Protein AF-A0A5R8KBZ6-F1 (afdb_monomer)

Foldseek 3Di:
DDDDDDDDDDDDDDDDDDDDDDDDDPPPPDPPPPPQLPPQPQVLQLQCCCVPQQVSDDDPDPPDLASAQLVSHPPPNSFGEHEFEDAQQFWTWPWAPLSLVVVLVPQGKHWYKYWHWHADPPRFIFTQAIEIFTFGSVLSNQQQPPDDSVLVVVLLCLLPDPVDDLVSSVVVSVVSCCDPPNVVGQKHWDADGDPVDRGITIIHGLVVCCVRGNVVDDSDGDPFHDYPPHGDDGGRPPDRDDPDDD

Organism: NCBI:txid2576071

Structure (mmCIF, N/CA/C/O backbone):
data_AF-A0A5R8KBZ6-F1
#
_entry.id   AF-A0A5R8KBZ6-F1
#
loop_
_atom_site.group_PDB
_atom_site.id
_atom_site.type_symbol
_atom_site.label_atom_id
_atom_site.label_alt_id
_atom_site.label_comp_id
_atom_site.label_asym_id
_atom_site.label_entity_id
_atom_site.label_seq_id
_atom_site.pdbx_PDB_ins_code
_atom_site.Cartn_x
_atom_site.Cartn_y
_atom_site.Cartn_z
_atom_site.occupancy
_atom_site.B_iso_or_equiv
_atom_site.auth_seq_id
_atom_site.auth_comp_id
_atom_site.auth_asym_id
_atom_site.auth_atom_id
_atom_site.pdbx_PDB_model_num
ATOM 1 N N . MET A 1 1 ? -38.086 76.205 16.374 1.00 37.72 1 MET A N 1
ATOM 2 C CA . MET A 1 1 ? -38.982 76.137 17.542 1.00 37.72 1 MET A CA 1
ATOM 3 C C . MET A 1 1 ? -40.222 75.413 17.072 1.00 37.72 1 MET A C 1
ATOM 5 O O . MET A 1 1 ? -40.974 75.988 16.297 1.00 37.72 1 MET A O 1
ATOM 9 N N . ASP A 1 2 ? -40.342 74.136 17.429 1.00 37.75 2 ASP A N 1
ATOM 10 C CA . ASP A 1 2 ? -41.536 73.334 17.143 1.00 37.75 2 ASP A CA 1
ATOM 11 C C . ASP A 1 2 ? -42.749 73.916 17.894 1.00 37.75 2 ASP A C 1
ATOM 13 O O . ASP A 1 2 ? -42.572 74.610 18.902 1.00 37.75 2 ASP A O 1
ATOM 17 N N . PRO A 1 3 ? -43.981 73.629 17.444 1.00 51.41 3 PRO A N 1
ATOM 18 C CA . PRO A 1 3 ? -44.593 72.427 17.990 1.00 51.41 3 PRO A CA 1
ATOM 19 C C . PRO A 1 3 ? -45.362 71.565 16.984 1.00 51.41 3 PRO A C 1
ATOM 21 O O . PRO A 1 3 ? -45.784 71.969 15.903 1.00 51.41 3 PRO A O 1
ATOM 24 N N . LEU A 1 4 ? -45.504 70.330 17.444 1.00 37.78 4 LEU A N 1
ATOM 25 C CA . LEU A 1 4 ? -46.079 69.148 16.837 1.00 37.78 4 LEU A CA 1
ATOM 26 C C . LEU A 1 4 ? -47.620 69.147 16.776 1.00 37.78 4 LEU A C 1
ATOM 28 O O . LEU A 1 4 ? -48.297 69.838 17.532 1.00 37.78 4 LEU A O 1
ATOM 32 N N . PHE A 1 5 ? -48.089 68.173 15.985 1.00 38.56 5 PHE A N 1
ATOM 33 C CA . PHE A 1 5 ? -49.356 67.423 16.034 1.00 38.56 5 PHE A CA 1
ATOM 34 C C . PHE A 1 5 ? -50.544 67.890 15.181 1.00 38.56 5 PHE A C 1
ATOM 36 O O . PHE A 1 5 ? -51.323 68.751 15.564 1.00 38.56 5 PHE A O 1
ATOM 43 N N . THR A 1 6 ? -50.776 67.143 14.094 1.00 39.38 6 THR A N 1
ATOM 44 C CA . THR A 1 6 ? -52.097 66.798 13.524 1.00 39.38 6 THR A CA 1
ATOM 45 C C . THR A 1 6 ? -51.982 65.370 12.949 1.00 39.38 6 THR A C 1
ATOM 47 O O . THR A 1 6 ? -50.986 65.047 12.311 1.00 39.38 6 THR A O 1
ATOM 50 N N . PHE A 1 7 ? -52.720 64.371 13.444 1.00 34.97 7 PHE A N 1
ATOM 51 C CA . PHE A 1 7 ? -54.107 63.963 13.148 1.00 34.97 7 PHE A CA 1
ATOM 52 C C . PHE A 1 7 ? -54.417 63.559 11.693 1.00 34.97 7 PHE A C 1
ATOM 54 O O . PHE A 1 7 ? -54.243 64.343 10.771 1.00 34.97 7 PHE A O 1
ATOM 61 N N . SER A 1 8 ? -55.036 62.371 11.581 1.00 32.34 8 SER A N 1
ATOM 62 C CA . SER A 1 8 ? -55.943 61.893 10.518 1.00 32.34 8 SER A CA 1
ATOM 63 C C . SER A 1 8 ? -55.319 61.646 9.136 1.00 32.34 8 SER A C 1
ATOM 65 O O . SER A 1 8 ? -55.011 62.563 8.390 1.00 32.34 8 SER A O 1
ATOM 67 N N . ALA A 1 9 ? -55.071 60.390 8.751 1.00 39.59 9 ALA A N 1
ATOM 68 C CA . ALA A 1 9 ? -56.038 59.525 8.053 1.00 39.59 9 ALA A CA 1
ATOM 69 C C . ALA A 1 9 ? -56.740 60.228 6.883 1.00 39.59 9 ALA A C 1
ATOM 71 O O . ALA A 1 9 ? -57.468 61.182 7.138 1.00 39.59 9 ALA A O 1
ATOM 72 N N . ILE A 1 10 ? -56.553 59.722 5.649 1.00 41.12 10 ILE A N 1
ATOM 73 C CA . ILE A 1 10 ? -57.487 59.773 4.501 1.00 41.12 10 ILE A CA 1
ATOM 74 C C . ILE A 1 10 ? -56.797 59.232 3.221 1.00 41.12 10 ILE A C 1
ATOM 76 O O . ILE A 1 10 ? -55.646 59.561 2.954 1.00 41.12 10 ILE A O 1
ATOM 80 N N . ARG A 1 11 ? -57.588 58.509 2.402 1.00 38.03 11 ARG A N 1
ATOM 81 C CA . ARG A 1 11 ? -57.403 58.134 0.971 1.00 38.03 11 ARG A CA 1
ATOM 82 C C . ARG A 1 11 ? -56.484 56.931 0.677 1.00 38.03 11 ARG A C 1
ATOM 84 O O . ARG A 1 11 ? -55.427 56.794 1.256 1.00 38.03 11 ARG A O 1
ATOM 91 N N . GLN A 1 12 ? -56.802 56.026 -0.247 1.00 37.81 12 GLN A N 1
ATOM 92 C CA . GLN A 1 12 ? -57.914 55.959 -1.193 1.00 37.81 12 GLN A CA 1
ATOM 93 C C . GLN A 1 12 ? -58.061 54.535 -1.734 1.00 37.81 12 GLN A C 1
ATOM 95 O O . GLN A 1 12 ? -57.106 53.774 -1.850 1.00 37.81 12 GLN A O 1
ATOM 100 N N . LEU A 1 13 ? -59.306 54.231 -2.066 1.00 39.56 13 LEU A N 1
ATOM 101 C CA . LEU A 1 13 ? -59.815 53.013 -2.664 1.00 39.56 13 LEU A CA 1
ATOM 102 C C . LEU A 1 13 ? -59.503 52.963 -4.177 1.00 39.56 13 LEU A C 1
ATOM 104 O O . LEU A 1 13 ? -59.556 53.992 -4.847 1.00 39.56 13 LEU A O 1
ATOM 108 N N . THR A 1 14 ? -59.391 51.735 -4.702 1.00 36.25 14 THR A N 1
ATOM 109 C CA . THR A 1 14 ? -59.536 51.310 -6.119 1.00 36.25 14 THR A CA 1
ATOM 110 C C . THR A 1 14 ? -58.325 51.552 -7.034 1.00 36.25 14 THR A C 1
ATOM 112 O O . THR A 1 14 ? -57.673 52.574 -6.945 1.00 36.25 14 THR A O 1
ATOM 115 N N . ARG A 1 15 ? -57.934 50.660 -7.954 1.00 39.53 15 ARG A N 1
ATOM 116 C CA . ARG A 1 15 ? -58.708 49.737 -8.799 1.00 39.53 15 ARG A CA 1
ATOM 117 C C . ARG A 1 15 ? -57.773 48.623 -9.305 1.00 39.53 15 ARG A C 1
ATOM 119 O O . ARG A 1 15 ? -56.602 48.858 -9.573 1.00 39.53 15 ARG A O 1
ATOM 126 N N . ARG A 1 16 ? -58.328 47.417 -9.431 1.00 44.09 16 ARG A N 1
ATOM 127 C CA . ARG A 1 16 ? -57.704 46.199 -9.972 1.00 44.09 16 ARG A CA 1
ATOM 128 C C . ARG A 1 16 ? -57.220 46.406 -11.411 1.00 44.09 16 ARG A C 1
ATOM 130 O O . ARG A 1 16 ? -57.972 46.997 -12.178 1.00 44.09 16 ARG A O 1
ATOM 137 N N . LEU A 1 17 ? -56.086 45.806 -11.782 1.00 40.97 17 LEU A N 1
ATOM 138 C CA . LEU A 1 17 ? -55.899 45.075 -13.044 1.00 40.97 17 LEU A CA 1
ATOM 139 C C . LEU A 1 17 ? -54.619 44.219 -12.989 1.00 40.97 17 LEU A C 1
ATOM 141 O O . LEU A 1 17 ? -53.645 44.552 -12.324 1.00 40.97 17 LEU A O 1
ATOM 145 N N . PHE A 1 18 ? -54.723 43.071 -13.647 1.00 40.22 18 PHE A N 1
ATOM 146 C CA . PHE A 1 18 ? -53.815 41.933 -13.744 1.00 40.22 18 PHE A CA 1
ATOM 147 C C . PHE A 1 18 ? -52.327 42.249 -13.978 1.00 40.22 18 PHE A C 1
ATOM 149 O O . PHE A 1 18 ? -51.992 42.929 -14.941 1.00 40.22 18 PHE A O 1
ATOM 156 N N . ALA A 1 19 ? -51.451 41.583 -13.217 1.00 38.53 19 ALA A N 1
ATOM 157 C CA . ALA A 1 19 ? -50.217 40.985 -13.737 1.00 38.53 19 ALA A CA 1
ATOM 158 C C . ALA A 1 19 ? -49.718 39.902 -12.765 1.00 38.53 19 ALA A C 1
ATOM 160 O O . ALA A 1 19 ? -49.198 40.184 -11.688 1.00 38.53 19 ALA A O 1
ATOM 161 N N . ILE A 1 20 ? -49.917 38.643 -13.154 1.00 48.06 20 ILE A N 1
ATOM 162 C CA . ILE A 1 20 ? -49.239 37.481 -12.578 1.00 48.06 20 ILE A CA 1
ATOM 163 C C . ILE A 1 20 ? -47.791 37.553 -13.072 1.00 48.06 20 ILE A C 1
ATOM 165 O O . ILE A 1 20 ? -47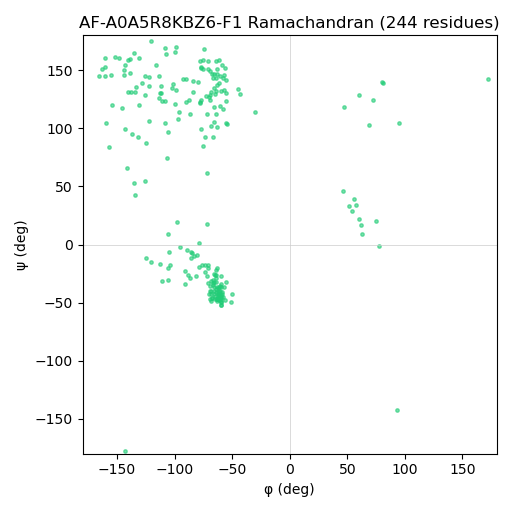.543 37.429 -14.268 1.00 48.06 20 ILE A O 1
ATOM 169 N N . GLY A 1 21 ? -46.849 37.798 -12.163 1.00 41.25 21 GLY A N 1
ATOM 170 C CA . GLY A 1 21 ? -45.421 37.896 -12.454 1.00 41.25 21 GLY A CA 1
ATOM 171 C C . GLY A 1 21 ? -44.617 37.298 -11.307 1.00 41.25 21 GLY A C 1
ATOM 172 O O . GLY A 1 21 ? -44.461 37.918 -10.263 1.00 41.25 21 GLY A O 1
ATOM 173 N N . VAL A 1 22 ? -44.195 36.056 -11.521 1.00 43.56 22 VAL A N 1
ATOM 174 C CA . VAL A 1 22 ? -43.398 35.151 -10.681 1.00 43.56 22 VAL A CA 1
ATOM 175 C C . VAL A 1 22 ? -42.409 35.865 -9.743 1.00 43.56 22 VAL A C 1
ATOM 177 O O . VAL A 1 22 ? -41.427 36.461 -10.181 1.00 43.56 22 VAL A O 1
ATOM 180 N N . LEU A 1 23 ? -42.662 35.741 -8.437 1.00 40.41 23 LEU A N 1
ATOM 181 C CA . LEU A 1 23 ? -41.727 36.058 -7.359 1.00 40.41 23 LEU A CA 1
ATOM 182 C C . LEU A 1 23 ? -40.905 34.805 -7.021 1.00 40.41 23 LEU A C 1
ATOM 184 O O . LEU A 1 23 ? -41.471 33.715 -6.942 1.00 40.41 23 LEU A O 1
ATOM 188 N N . SER A 1 24 ? -39.619 35.006 -6.717 1.00 39.06 24 SER A N 1
ATOM 189 C CA . SER A 1 24 ? -38.652 33.996 -6.246 1.00 39.06 24 SER A CA 1
ATOM 190 C C . SER A 1 24 ? -38.226 33.025 -7.357 1.00 39.06 24 SER A C 1
ATOM 192 O O . SER A 1 24 ? -39.044 32.401 -8.010 1.00 39.06 24 SER A O 1
ATOM 194 N N . TRP A 1 25 ? -36.953 32.837 -7.682 1.00 41.16 25 TRP A N 1
ATOM 195 C CA . TRP A 1 25 ? -35.844 32.528 -6.795 1.00 41.16 25 TRP A CA 1
ATOM 196 C C . TRP A 1 25 ? -34.533 33.017 -7.430 1.00 41.16 25 TRP A C 1
ATOM 198 O O . TRP A 1 25 ? -34.127 32.531 -8.484 1.00 41.16 25 TRP A O 1
ATOM 208 N N . LEU A 1 26 ? -33.818 33.914 -6.753 1.00 39.09 26 LEU A N 1
ATOM 209 C CA . LEU A 1 26 ? -32.374 34.043 -6.940 1.00 39.09 26 LEU A CA 1
ATOM 210 C C . LEU A 1 26 ? -31.724 32.853 -6.226 1.00 39.09 26 LEU A C 1
ATOM 212 O O . LEU A 1 26 ? -31.348 32.936 -5.059 1.00 39.09 26 LEU A O 1
ATOM 216 N N . PHE A 1 27 ? -31.644 31.714 -6.913 1.00 41.56 27 PHE A N 1
ATOM 217 C CA . PHE A 1 27 ? -30.757 30.636 -6.502 1.00 41.56 27 PHE A CA 1
ATOM 218 C C . PHE A 1 27 ? -29.317 31.112 -6.703 1.00 41.56 27 PHE A C 1
ATOM 220 O O . PHE A 1 27 ? -28.788 31.120 -7.814 1.00 41.56 27 PHE A O 1
ATOM 227 N N . CYS A 1 28 ? -28.673 31.499 -5.605 1.00 37.06 28 CYS A N 1
ATOM 228 C CA . CYS A 1 28 ? -27.227 31.428 -5.491 1.00 37.06 28 CYS A CA 1
ATOM 229 C C . CYS A 1 28 ? -26.814 29.983 -5.799 1.00 37.06 28 CYS A C 1
ATOM 231 O O . CYS A 1 28 ? -27.003 29.105 -4.961 1.00 37.06 28 CYS A O 1
ATOM 233 N N . ASN A 1 29 ? -26.283 29.721 -6.995 1.00 35.00 29 ASN A N 1
ATOM 234 C CA . ASN A 1 29 ? -25.577 28.473 -7.264 1.00 35.00 29 ASN A CA 1
ATOM 235 C C . ASN A 1 29 ? -24.335 28.455 -6.363 1.00 35.00 29 ASN A C 1
ATOM 237 O O . ASN A 1 29 ? -23.443 29.285 -6.575 1.00 35.00 29 ASN A O 1
ATOM 241 N N . PRO A 1 30 ? -24.234 27.571 -5.352 1.00 39.16 30 PRO A N 1
ATOM 242 C CA . PRO A 1 30 ? -22.956 27.382 -4.697 1.00 39.16 30 PRO A CA 1
ATOM 243 C C . PRO A 1 30 ? -21.969 26.866 -5.755 1.00 39.16 30 PRO A C 1
ATOM 245 O O . PRO A 1 30 ? -22.345 26.024 -6.577 1.00 39.16 30 PRO A O 1
ATOM 248 N N . PRO A 1 31 ? -20.715 27.346 -5.774 1.00 39.53 31 PRO A N 1
ATOM 249 C CA . PRO A 1 31 ? -19.703 26.750 -6.626 1.00 39.53 31 PRO A CA 1
ATOM 250 C C . PRO A 1 31 ? -19.589 25.271 -6.257 1.00 39.53 31 PRO A C 1
ATOM 252 O O . PRO A 1 31 ? -19.232 24.916 -5.131 1.00 39.53 31 PRO A O 1
ATOM 255 N N . VAL A 1 32 ? -19.921 24.404 -7.212 1.00 40.91 32 VAL A N 1
ATOM 256 C CA . VAL A 1 32 ? -19.647 22.974 -7.126 1.00 40.91 32 VAL A CA 1
ATOM 257 C C . VAL A 1 32 ? -18.129 22.840 -7.171 1.00 40.91 32 VAL A C 1
ATOM 259 O O . VAL A 1 32 ? -17.518 22.834 -8.235 1.00 40.91 32 VAL A O 1
ATOM 262 N N . LEU A 1 33 ? -17.495 22.808 -6.000 1.00 33.53 33 LEU A N 1
ATOM 263 C CA . LEU A 1 33 ? -16.099 22.410 -5.878 1.00 33.53 33 LEU A CA 1
ATOM 264 C C . LEU A 1 33 ? -16.017 20.948 -6.323 1.00 33.53 33 LEU A C 1
ATOM 266 O O . LEU A 1 33 ? -16.398 20.033 -5.593 1.00 33.53 33 LEU A O 1
ATOM 270 N N . SER A 1 34 ? -15.558 20.745 -7.553 1.00 35.44 34 SER A N 1
ATOM 271 C CA . SER A 1 34 ? -15.350 19.449 -8.184 1.00 35.44 34 SER A CA 1
ATOM 272 C C . SER A 1 34 ? -14.434 18.578 -7.319 1.00 35.44 34 SER A C 1
ATOM 274 O O . SER A 1 34 ? -13.214 18.743 -7.299 1.00 35.44 34 SER A O 1
ATOM 276 N N . ALA A 1 35 ? -15.013 17.597 -6.626 1.00 36.50 35 ALA A N 1
ATOM 277 C CA . ALA A 1 35 ? -14.301 16.545 -5.891 1.00 36.50 35 ALA A CA 1
ATOM 278 C C . ALA A 1 35 ? -13.621 15.506 -6.821 1.00 36.50 35 ALA A C 1
ATOM 280 O O . ALA A 1 35 ? -13.280 14.398 -6.403 1.00 36.50 35 ALA A O 1
ATOM 281 N N . GLU A 1 36 ? -13.432 15.857 -8.091 1.00 39.66 36 GLU A N 1
ATOM 282 C CA . GLU A 1 36 ? -13.306 14.946 -9.231 1.00 39.66 36 GLU A CA 1
ATOM 283 C C . GLU A 1 36 ? -11.851 14.531 -9.516 1.00 39.66 36 GLU A C 1
ATOM 285 O O . GLU A 1 36 ? -11.563 13.446 -10.018 1.00 39.66 36 GLU A O 1
ATOM 290 N N . GLU A 1 37 ? -10.892 15.336 -9.068 1.00 36.66 37 GLU A N 1
ATOM 291 C CA . GLU A 1 37 ? -9.478 15.191 -9.427 1.00 36.66 37 GLU A CA 1
ATOM 292 C C . GLU A 1 37 ? -8.697 14.192 -8.549 1.00 36.66 37 GLU A C 1
ATOM 294 O O . GLU A 1 37 ? -7.545 13.843 -8.820 1.00 36.66 37 GLU A O 1
ATOM 299 N N . ARG A 1 38 ? -9.311 13.674 -7.475 1.00 45.44 38 ARG A N 1
ATOM 300 C CA . ARG A 1 38 ? -8.623 12.760 -6.542 1.00 45.44 38 ARG A CA 1
ATOM 301 C C . ARG A 1 38 ? -8.502 11.320 -7.038 1.00 45.44 38 ARG A C 1
ATOM 303 O O . ARG A 1 38 ? -7.650 10.606 -6.517 1.00 45.44 38 ARG A O 1
ATOM 310 N N . GLN A 1 39 ? -9.307 10.887 -8.011 1.00 51.72 39 GLN A N 1
ATOM 311 C CA . GLN A 1 39 ? -9.370 9.473 -8.411 1.00 51.72 39 GLN A CA 1
ATOM 312 C C . GLN A 1 39 ? -8.834 9.149 -9.815 1.00 51.72 39 GLN A C 1
ATOM 314 O O . GLN A 1 39 ? -8.560 7.982 -10.066 1.00 51.72 39 GLN A O 1
ATOM 319 N N . GLY A 1 40 ? -8.654 10.118 -10.721 1.00 59.34 40 GLY A N 1
ATOM 320 C CA . GLY A 1 40 ? -8.230 9.831 -12.106 1.00 59.34 40 GLY A CA 1
ATOM 321 C C . GLY A 1 40 ? -6.800 9.289 -12.220 1.00 59.34 40 GLY A C 1
ATOM 322 O O . GLY A 1 40 ? -6.554 8.260 -12.835 1.00 59.34 40 GLY A O 1
ATOM 323 N N . HIS A 1 41 ? -5.851 9.914 -11.528 1.00 62.44 41 HIS A N 1
ATOM 324 C CA . HIS A 1 41 ? -4.424 9.658 -11.758 1.00 62.44 41 HIS A CA 1
ATOM 325 C C . HIS A 1 41 ? -3.931 8.260 -11.375 1.00 62.44 41 HIS A C 1
ATOM 327 O O . HIS A 1 41 ? -3.009 7.738 -12.001 1.00 62.44 41 HIS A O 1
ATOM 333 N N . GLY A 1 42 ? -4.514 7.664 -10.331 1.00 73.88 42 GLY A N 1
ATOM 334 C CA . GLY A 1 42 ? -4.196 6.282 -9.977 1.00 73.88 42 GLY A CA 1
ATOM 335 C C . GLY A 1 42 ? -4.653 5.310 -11.061 1.00 73.88 42 GLY A C 1
ATOM 336 O O . GLY A 1 42 ? -3.921 4.378 -11.383 1.00 73.88 42 GLY A O 1
ATOM 337 N N . LEU A 1 43 ? -5.803 5.597 -11.678 1.00 82.12 43 LEU A N 1
ATOM 338 C CA . LEU A 1 43 ? -6.351 4.812 -12.780 1.00 82.12 43 LEU A CA 1
ATOM 339 C C . LEU A 1 43 ? -5.507 4.957 -14.047 1.00 82.12 43 LEU A C 1
ATOM 341 O O . LEU A 1 43 ? -5.339 3.982 -14.768 1.00 82.12 43 LEU A O 1
ATOM 345 N N . ASP A 1 44 ? -4.937 6.134 -14.314 1.00 87.12 44 ASP A N 1
ATOM 346 C CA . ASP A 1 44 ? -4.091 6.320 -15.497 1.00 87.12 44 ASP A CA 1
ATOM 347 C C . ASP A 1 44 ? -2.766 5.559 -15.389 1.00 87.12 44 ASP A C 1
ATOM 349 O O . ASP A 1 44 ? -2.322 4.961 -16.369 1.00 87.12 44 ASP A O 1
ATOM 353 N N . PHE A 1 45 ? -2.149 5.539 -14.201 1.00 91.56 45 PHE A N 1
ATOM 354 C CA . PHE A 1 45 ? -0.964 4.711 -13.965 1.00 91.56 45 PHE A CA 1
ATOM 355 C C . PHE A 1 45 ? -1.287 3.230 -14.120 1.00 91.56 45 PHE A C 1
ATOM 357 O O . PHE A 1 45 ? -0.573 2.515 -14.813 1.00 91.56 45 PHE A O 1
ATOM 364 N N . GLU A 1 46 ? -2.380 2.778 -13.508 1.00 92.69 46 GLU A N 1
ATOM 365 C CA . GLU A 1 46 ? -2.829 1.393 -13.605 1.00 92.69 46 GLU A CA 1
ATOM 366 C C . GLU A 1 46 ? -3.125 0.994 -15.055 1.00 92.69 46 GLU A C 1
ATOM 368 O O . GLU A 1 46 ? -2.657 -0.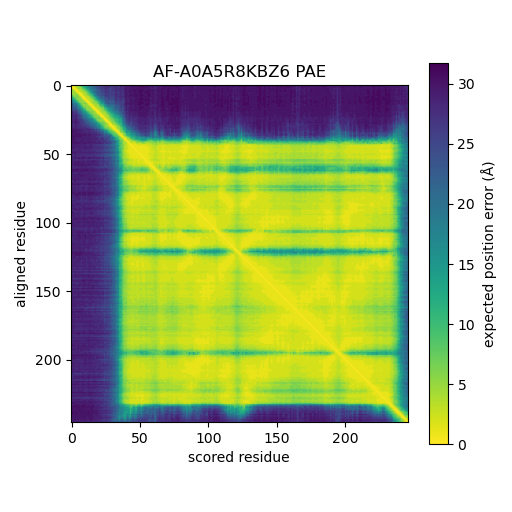049 -15.508 1.00 92.69 46 GLU A O 1
ATOM 373 N N . ARG A 1 47 ? -3.831 1.845 -15.810 1.00 91.75 47 ARG A N 1
ATOM 374 C CA . ARG A 1 47 ? -4.107 1.631 -17.234 1.00 91.75 47 ARG A CA 1
ATOM 375 C C . ARG A 1 47 ? -2.813 1.534 -18.032 1.00 91.75 47 ARG A C 1
ATOM 377 O O . ARG A 1 47 ? -2.674 0.602 -18.814 1.00 91.75 47 ARG A O 1
ATOM 384 N N . TRP A 1 48 ? -1.864 2.445 -17.804 1.00 93.44 48 TRP A N 1
ATOM 385 C CA . TRP A 1 48 ? -0.559 2.411 -18.464 1.00 93.44 48 TRP A CA 1
ATOM 386 C C . TRP A 1 48 ? 0.222 1.134 -18.132 1.00 93.44 48 TRP A C 1
ATOM 388 O O . TRP A 1 48 ? 0.788 0.516 -19.032 1.00 93.44 48 TRP A O 1
ATOM 398 N N . VAL A 1 49 ? 0.228 0.702 -16.867 1.00 95.62 49 VAL A N 1
ATOM 399 C CA . VAL A 1 49 ? 0.869 -0.553 -16.456 1.00 95.62 49 VAL A CA 1
ATOM 400 C C . VAL A 1 49 ? 0.236 -1.733 -17.198 1.00 95.62 49 VAL A C 1
ATOM 402 O O . VAL A 1 49 ? 0.954 -2.514 -17.822 1.00 95.62 49 VAL A O 1
ATOM 405 N N . ARG A 1 50 ? -1.099 -1.834 -17.203 1.00 94.69 50 ARG A N 1
ATOM 406 C CA . ARG A 1 50 ? -1.831 -2.913 -17.883 1.00 94.69 50 ARG A CA 1
ATOM 407 C C . ARG A 1 50 ? -1.585 -2.924 -19.393 1.00 94.69 50 ARG A C 1
ATOM 409 O O . ARG A 1 50 ? -1.241 -3.968 -19.941 1.00 94.69 50 ARG A O 1
ATOM 416 N N . SER A 1 51 ? -1.685 -1.771 -20.056 1.00 94.31 51 SER A N 1
ATOM 417 C CA . SER A 1 51 ? -1.479 -1.657 -21.506 1.00 94.31 51 SER A CA 1
ATOM 418 C C . SER A 1 51 ? -0.040 -1.929 -21.937 1.00 94.31 51 SER A C 1
ATOM 420 O O . SER A 1 51 ? 0.180 -2.391 -23.049 1.00 94.31 51 SER A O 1
ATOM 422 N N . THR A 1 52 ? 0.941 -1.629 -21.082 1.00 94.88 52 THR A N 1
ATOM 423 C CA . THR A 1 52 ? 2.366 -1.724 -21.439 1.00 94.88 52 THR A CA 1
ATOM 424 C C . THR A 1 52 ? 2.966 -3.090 -21.117 1.00 94.88 52 THR A C 1
ATOM 426 O O . THR A 1 52 ? 3.856 -3.540 -21.835 1.00 94.88 52 THR A O 1
ATOM 429 N N . PHE A 1 53 ? 2.513 -3.741 -20.041 1.00 95.94 53 PHE A N 1
ATOM 430 C CA . PHE A 1 53 ? 3.197 -4.914 -19.482 1.00 95.94 53 PHE A CA 1
ATOM 431 C C . PHE A 1 53 ? 2.321 -6.162 -19.341 1.00 95.94 53 PHE A C 1
ATOM 433 O O . PHE A 1 53 ? 2.859 -7.233 -19.083 1.00 95.94 53 PHE A O 1
ATOM 440 N N . PHE A 1 54 ? 1.000 -6.042 -19.490 1.00 95.94 54 PHE A N 1
ATOM 441 C CA . PHE A 1 54 ? 0.054 -7.127 -19.206 1.00 95.94 54 PHE A CA 1
ATOM 442 C C . PHE A 1 54 ? -0.982 -7.280 -20.320 1.00 95.94 54 PHE A C 1
ATOM 444 O O . PHE A 1 54 ? -2.170 -7.391 -20.039 1.00 95.94 54 PHE A O 1
ATOM 451 N N . GLU A 1 55 ? -0.542 -7.204 -21.582 1.00 93.94 55 GLU A N 1
ATOM 452 C CA . GLU A 1 55 ? -1.381 -7.456 -22.769 1.00 93.94 55 GLU A CA 1
ATOM 453 C C . GLU A 1 55 ? -2.694 -6.654 -22.781 1.00 93.94 55 GLU A C 1
ATOM 455 O O . GLU A 1 55 ? -3.729 -7.103 -23.268 1.00 93.94 55 GLU A O 1
ATOM 460 N N . ASN A 1 56 ? -2.660 -5.441 -22.219 1.00 92.50 56 ASN A N 1
ATOM 461 C CA . ASN A 1 56 ? -3.834 -4.587 -22.075 1.00 92.50 56 ASN A CA 1
ATOM 462 C C . ASN A 1 56 ? -4.986 -5.238 -21.287 1.00 92.50 56 ASN A C 1
ATOM 464 O O . ASN A 1 56 ? -6.157 -4.965 -21.563 1.00 92.50 56 ASN A O 1
ATOM 468 N N . TYR A 1 57 ? -4.647 -6.063 -20.286 1.00 93.56 57 TYR A N 1
ATOM 469 C CA . TYR A 1 57 ? -5.586 -6.740 -19.394 1.00 93.56 57 TYR A CA 1
ATOM 470 C C . TYR A 1 57 ? -6.707 -5.802 -18.938 1.00 93.56 57 TYR A C 1
ATOM 472 O O . TYR A 1 57 ? -6.455 -4.698 -18.435 1.00 93.56 57 TYR A O 1
ATOM 480 N N . GLN A 1 58 ? -7.951 -6.260 -19.078 1.00 91.12 58 GLN A N 1
ATOM 481 C CA . GLN A 1 58 ? -9.129 -5.556 -18.588 1.00 91.12 58 GLN A CA 1
ATOM 482 C C . GLN A 1 58 ? -9.744 -6.323 -17.413 1.00 91.12 58 GLN A C 1
ATOM 484 O O . GLN A 1 58 ? -10.068 -7.502 -17.559 1.00 91.12 58 GLN A O 1
ATOM 489 N N . PRO A 1 59 ? -9.905 -5.682 -16.242 1.00 86.19 59 PRO A N 1
ATOM 490 C CA . PRO A 1 59 ? -10.530 -6.316 -15.097 1.00 86.19 59 PRO A CA 1
ATOM 491 C C . PRO A 1 59 ? -11.995 -6.622 -15.413 1.00 86.19 59 PRO A C 1
ATOM 493 O O . PRO A 1 59 ? -12.739 -5.732 -15.816 1.00 86.19 59 PRO A O 1
ATOM 496 N N . ALA A 1 60 ? -12.430 -7.859 -15.168 1.00 83.25 60 ALA A N 1
ATOM 497 C CA . ALA A 1 60 ? -13.837 -8.231 -15.339 1.00 83.25 60 ALA A CA 1
ATOM 498 C C . ALA A 1 60 ? -14.762 -7.467 -14.373 1.00 83.25 60 ALA A C 1
ATOM 500 O O . ALA A 1 60 ? -15.931 -7.237 -14.666 1.00 83.25 60 ALA A O 1
ATOM 501 N N . GLN A 1 61 ? -14.241 -7.087 -13.201 1.00 80.50 61 GLN A N 1
ATOM 502 C CA . GLN A 1 61 ? -14.962 -6.339 -12.174 1.00 80.50 61 GLN A CA 1
ATOM 503 C C . GLN A 1 61 ? -14.028 -5.353 -11.480 1.00 80.50 61 GLN A C 1
ATOM 505 O O . GLN A 1 61 ? -12.872 -5.674 -11.206 1.00 80.50 61 GLN A O 1
ATOM 510 N N . MET A 1 62 ? -14.553 -4.190 -11.084 1.00 69.19 62 MET A N 1
ATOM 511 C CA . MET A 1 62 ? -13.777 -3.184 -10.343 1.00 69.19 62 MET A CA 1
ATOM 512 C C . MET A 1 62 ? -13.302 -3.669 -8.961 1.00 69.19 62 MET A C 1
ATOM 514 O O . MET A 1 62 ? -12.374 -3.101 -8.394 1.00 69.19 62 MET A O 1
ATOM 518 N N . THR A 1 63 ? -13.933 -4.703 -8.396 1.00 72.75 63 THR A N 1
ATOM 519 C CA . THR A 1 63 ? -13.679 -5.190 -7.028 1.00 72.75 63 THR A CA 1
ATOM 520 C C . THR A 1 63 ? -12.899 -6.501 -6.961 1.00 72.75 63 THR A C 1
ATOM 522 O O . THR A 1 63 ? -12.750 -7.055 -5.870 1.00 72.75 63 THR A O 1
ATOM 525 N N . GLN A 1 64 ? -12.357 -7.002 -8.073 1.00 83.25 64 GLN A N 1
ATOM 526 C CA . GLN A 1 64 ? -11.546 -8.227 -8.076 1.00 83.25 64 GLN A CA 1
ATOM 527 C C . GLN A 1 64 ? -10.347 -8.131 -7.116 1.00 83.25 64 GLN A C 1
ATOM 529 O O . GLN A 1 64 ? -9.861 -7.034 -6.856 1.00 83.25 64 GLN A O 1
ATOM 534 N N . LYS A 1 65 ? -9.869 -9.265 -6.579 1.00 86.44 65 LYS A N 1
ATOM 535 C CA . LYS A 1 65 ? -8.824 -9.346 -5.530 1.00 86.44 65 LYS A CA 1
ATOM 536 C C . LYS A 1 65 ? -7.478 -8.716 -5.921 1.00 86.44 65 LYS A C 1
ATOM 538 O O . LYS A 1 65 ? -6.817 -8.112 -5.073 1.00 86.44 65 LYS A O 1
ATOM 543 N N . TRP A 1 66 ? -7.084 -8.854 -7.176 1.00 92.31 66 TRP A N 1
ATOM 544 C CA . TRP A 1 66 ? -5.810 -8.372 -7.701 1.00 92.31 66 TRP A CA 1
ATOM 545 C C . TRP A 1 66 ? -6.062 -7.420 -8.852 1.00 92.31 66 TRP A C 1
ATOM 547 O O . TRP A 1 66 ? -6.985 -7.659 -9.622 1.00 92.31 66 TRP A O 1
ATOM 557 N N . ASP A 1 67 ? -5.243 -6.381 -8.990 1.00 92.50 67 ASP A N 1
ATOM 558 C CA . ASP A 1 67 ? -5.371 -5.452 -10.116 1.00 92.50 67 ASP A CA 1
ATOM 559 C C . ASP A 1 67 ? -5.026 -6.183 -11.430 1.00 92.50 67 ASP A C 1
ATOM 561 O O . ASP A 1 67 ? -5.700 -5.990 -12.441 1.00 92.50 67 ASP A O 1
ATOM 565 N N . ILE A 1 68 ? -4.064 -7.117 -11.377 1.00 94.94 68 ILE A N 1
ATOM 566 C CA . ILE A 1 68 ? -3.767 -8.099 -12.431 1.00 94.94 68 ILE A CA 1
ATOM 567 C C . ILE A 1 68 ? -3.677 -9.504 -11.799 1.00 94.94 68 ILE A C 1
ATOM 569 O O . ILE A 1 68 ? -2.850 -9.717 -10.908 1.00 94.94 68 ILE A O 1
ATOM 573 N N . PRO A 1 69 ? -4.504 -10.485 -12.200 1.00 95.00 69 PRO A N 1
ATOM 574 C CA . PRO A 1 69 ? -4.410 -11.848 -11.684 1.00 95.00 69 PRO A CA 1
ATOM 575 C C . PRO A 1 69 ? -3.163 -12.570 -12.214 1.00 95.00 69 PRO A C 1
ATOM 577 O O . PRO A 1 69 ? -2.659 -12.252 -13.286 1.00 95.00 69 PRO A O 1
ATOM 580 N N . ALA A 1 70 ? -2.716 -13.602 -11.493 1.00 95.25 70 ALA A N 1
ATOM 581 C CA . ALA A 1 70 ? -1.574 -14.439 -11.879 1.00 95.25 70 ALA A CA 1
ATOM 582 C C . ALA A 1 70 ? -1.665 -14.959 -13.326 1.00 95.25 70 ALA A C 1
ATOM 584 O O . ALA A 1 70 ? -0.692 -14.886 -14.067 1.00 95.25 70 ALA A O 1
ATOM 585 N N . ALA A 1 71 ? -2.856 -15.402 -13.744 1.00 94.12 71 ALA A N 1
ATOM 586 C CA . ALA A 1 71 ? -3.110 -15.914 -15.092 1.00 94.12 71 ALA A CA 1
ATOM 587 C C . ALA A 1 71 ? -2.921 -14.870 -16.212 1.00 94.12 71 ALA A C 1
ATOM 589 O O . ALA A 1 71 ? -2.699 -15.244 -17.357 1.00 94.12 71 ALA A O 1
ATOM 590 N N . ALA A 1 72 ? -3.001 -13.575 -15.889 1.00 93.81 72 ALA A N 1
ATOM 591 C CA . ALA A 1 72 ? -2.765 -12.481 -16.831 1.00 93.81 72 ALA A CA 1
ATOM 592 C C . ALA A 1 72 ? -1.317 -11.954 -16.783 1.00 93.81 72 ALA A C 1
ATOM 594 O O . ALA A 1 72 ? -0.966 -11.044 -17.529 1.00 93.81 72 ALA A O 1
ATOM 595 N N . ASN A 1 73 ? -0.469 -12.490 -15.898 1.00 94.88 73 ASN A N 1
ATOM 596 C CA . ASN A 1 73 ? 0.926 -12.086 -15.752 1.00 94.88 73 ASN A CA 1
ATOM 597 C C . ASN A 1 73 ? 1.880 -13.149 -16.316 1.00 94.88 73 ASN A C 1
ATOM 599 O O . ASN A 1 73 ? 2.575 -13.836 -15.570 1.00 94.88 73 ASN A O 1
ATOM 603 N N . GLN A 1 74 ? 1.966 -13.240 -17.640 1.00 91.69 74 GLN A N 1
ATOM 604 C CA . GLN A 1 74 ? 2.844 -14.216 -18.296 1.00 91.69 74 GLN A CA 1
ATOM 605 C C . GLN A 1 74 ? 4.332 -13.822 -18.258 1.00 91.69 74 GLN A C 1
ATOM 607 O O . GLN A 1 74 ? 5.208 -14.665 -18.446 1.00 91.69 74 GLN A O 1
ATOM 612 N N . HIS A 1 75 ? 4.641 -12.547 -17.999 1.00 90.25 75 HIS A N 1
ATOM 613 C CA . HIS A 1 75 ? 5.991 -11.994 -18.163 1.00 90.25 75 HIS A CA 1
ATOM 614 C C . HIS A 1 75 ? 6.762 -11.782 -16.854 1.00 90.25 75 HIS A C 1
ATOM 616 O O . HIS A 1 75 ? 7.985 -11.662 -16.880 1.00 90.25 75 HIS A O 1
ATOM 622 N N . PHE A 1 76 ? 6.082 -11.758 -15.705 1.00 92.19 76 PHE A N 1
ATOM 623 C CA . PHE A 1 76 ? 6.692 -11.476 -14.400 1.00 92.19 76 PHE A CA 1
ATOM 624 C C . PHE A 1 76 ? 6.381 -12.591 -13.397 1.00 92.19 76 PHE A C 1
ATOM 626 O O . PHE A 1 76 ? 5.837 -12.357 -12.316 1.00 92.19 76 PHE A O 1
ATOM 633 N N . GLY A 1 77 ? 6.711 -13.825 -13.790 1.00 90.06 77 GLY A N 1
ATOM 634 C CA . GLY A 1 77 ? 6.715 -14.995 -12.911 1.00 90.06 77 GLY A CA 1
ATOM 635 C C . GLY A 1 77 ? 5.340 -15.558 -12.553 1.00 90.06 77 GLY A C 1
ATOM 636 O O . GLY A 1 77 ? 5.238 -16.252 -11.545 1.00 90.06 77 GLY A O 1
ATOM 637 N N . ASN A 1 78 ? 4.287 -15.258 -13.326 1.00 94.38 78 ASN A N 1
ATOM 638 C CA . ASN A 1 78 ? 2.912 -15.701 -13.044 1.00 94.38 78 ASN A CA 1
ATOM 639 C C . ASN A 1 78 ? 2.434 -15.319 -11.636 1.00 94.38 78 ASN A C 1
ATOM 641 O O . ASN A 1 78 ? 1.606 -15.994 -11.028 1.00 94.38 78 ASN A O 1
ATOM 645 N N . LEU A 1 79 ? 2.967 -14.222 -11.097 1.00 95.75 79 LEU A N 1
ATOM 646 C CA . LEU A 1 79 ? 2.532 -13.676 -9.822 1.00 95.75 79 LEU A CA 1
ATOM 647 C C . LEU A 1 79 ? 1.307 -12.798 -10.042 1.00 95.75 79 LEU A C 1
ATOM 649 O O . LEU A 1 79 ? 1.247 -12.022 -10.993 1.00 95.75 79 LEU A O 1
ATOM 653 N N . ALA A 1 80 ? 0.338 -12.855 -9.136 1.00 96.44 80 ALA A N 1
ATOM 654 C CA . ALA A 1 80 ? -0.674 -11.810 -9.118 1.00 96.44 80 ALA A CA 1
ATOM 655 C C . ALA A 1 80 ? -0.015 -10.456 -8.808 1.00 96.44 80 ALA A C 1
ATOM 657 O O . ALA A 1 80 ? 1.000 -10.415 -8.111 1.00 96.44 80 ALA A O 1
ATOM 658 N N . ALA A 1 81 ? -0.578 -9.357 -9.306 1.00 96.62 81 ALA A N 1
ATOM 659 C CA . ALA A 1 81 ? -0.038 -8.023 -9.092 1.00 96.62 81 ALA A CA 1
ATOM 660 C C . ALA A 1 81 ? -1.071 -7.058 -8.504 1.00 96.62 81 ALA A C 1
ATOM 662 O O . ALA A 1 81 ? -2.264 -7.087 -8.821 1.00 96.62 81 ALA A O 1
ATOM 663 N N . THR A 1 82 ? -0.577 -6.169 -7.649 1.00 95.62 82 THR A N 1
ATOM 664 C CA . THR A 1 82 ? -1.283 -4.969 -7.199 1.00 95.62 82 THR A CA 1
ATOM 665 C C . THR A 1 82 ? -0.572 -3.757 -7.778 1.00 95.62 82 THR A C 1
ATOM 667 O O . THR A 1 82 ? 0.658 -3.700 -7.786 1.00 95.62 82 THR A O 1
ATOM 670 N N . VAL A 1 83 ? -1.341 -2.799 -8.281 1.00 96.00 83 VAL A N 1
ATOM 671 C CA . VAL A 1 83 ? -0.845 -1.546 -8.833 1.00 96.00 83 VAL A CA 1
ATOM 672 C C . VAL A 1 83 ? -1.310 -0.414 -7.934 1.00 96.00 83 VAL A C 1
ATOM 674 O O . VAL A 1 83 ? -2.490 -0.279 -7.601 1.00 96.00 83 VAL A O 1
ATOM 677 N N . LYS A 1 84 ? -0.366 0.402 -7.481 1.00 95.75 84 LYS A N 1
ATOM 678 C CA . LYS A 1 84 ? -0.638 1.543 -6.612 1.00 95.75 84 LYS A CA 1
ATOM 679 C C . LYS A 1 84 ? 0.050 2.780 -7.148 1.00 95.75 84 LYS A C 1
ATOM 681 O O . LYS A 1 84 ? 1.002 2.724 -7.923 1.00 95.75 84 LYS A O 1
ATOM 686 N N . SER A 1 85 ? -0.436 3.927 -6.704 1.00 95.19 85 SER A N 1
ATOM 687 C CA . SER A 1 85 ? 0.276 5.176 -6.901 1.00 95.19 85 SER A CA 1
ATOM 688 C C . SER A 1 85 ? 0.196 6.036 -5.657 1.00 95.19 85 SER A C 1
ATOM 690 O O . SER A 1 85 ? -0.797 6.004 -4.932 1.00 95.19 85 SER A O 1
ATOM 692 N N . SER A 1 86 ? 1.247 6.805 -5.401 1.00 95.81 86 SER A N 1
ATOM 693 C CA . SER A 1 86 ? 1.276 7.744 -4.284 1.00 95.81 86 SER A CA 1
ATOM 694 C C . SER A 1 86 ? 2.121 8.972 -4.613 1.00 95.81 86 SER A C 1
ATOM 696 O O . SER A 1 86 ? 2.945 8.962 -5.528 1.00 95.81 86 SER A O 1
ATOM 698 N N . LYS A 1 87 ? 1.918 10.062 -3.873 1.00 95.75 87 LYS A N 1
ATOM 699 C CA . LYS A 1 87 ? 2.829 11.204 -3.937 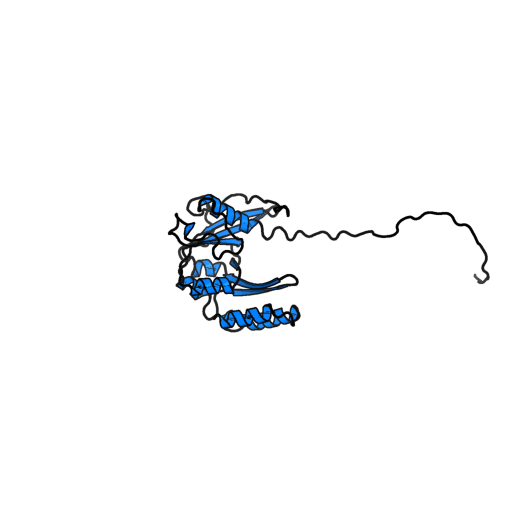1.00 95.75 87 LYS A CA 1
ATOM 700 C C . LYS A 1 87 ? 4.187 10.768 -3.380 1.00 95.75 87 LYS A C 1
ATOM 702 O O . LYS A 1 87 ? 4.258 10.133 -2.327 1.00 95.75 87 LYS A O 1
ATOM 707 N N . TYR A 1 88 ? 5.267 11.129 -4.064 1.00 97.25 88 TYR A N 1
ATOM 708 C CA . TYR A 1 88 ? 6.629 10.823 -3.631 1.00 97.25 88 TYR A CA 1
ATOM 709 C C . TYR A 1 88 ? 6.892 11.353 -2.212 1.00 97.25 88 TYR A C 1
ATOM 711 O O . TYR A 1 88 ? 6.605 12.517 -1.919 1.00 97.25 88 TYR A O 1
ATOM 719 N N . GLY A 1 89 ? 7.421 10.489 -1.340 1.00 97.25 89 GLY A N 1
ATOM 720 C CA . GLY A 1 89 ? 7.672 10.786 0.074 1.00 97.25 89 GLY A CA 1
ATOM 721 C C . GLY A 1 89 ? 6.435 10.752 0.980 1.00 97.25 89 GLY A C 1
ATOM 722 O O . GLY A 1 89 ? 6.566 10.962 2.182 1.00 97.25 89 GLY A O 1
ATOM 723 N N . SER A 1 90 ? 5.239 10.496 0.442 1.00 97.12 90 SER A N 1
ATOM 724 C CA . SER A 1 90 ? 4.005 10.406 1.230 1.00 97.12 90 SER A CA 1
ATOM 725 C C . SER A 1 90 ? 3.611 8.963 1.540 1.00 97.12 90 SER A C 1
ATOM 727 O O . SER A 1 90 ? 4.183 8.011 1.010 1.00 97.12 90 SER A O 1
ATOM 729 N N . GLN A 1 91 ? 2.624 8.799 2.417 1.00 97.19 91 GLN A N 1
ATOM 730 C CA . GLN A 1 91 ? 2.095 7.488 2.758 1.00 97.19 91 GLN A CA 1
ATOM 731 C C . GLN A 1 91 ? 1.502 6.781 1.528 1.00 97.19 91 GLN A C 1
ATOM 733 O O . GLN A 1 91 ? 0.941 7.407 0.628 1.00 97.19 91 GLN A O 1
ATOM 738 N N . ILE A 1 92 ? 1.645 5.463 1.478 1.00 98.00 92 ILE A N 1
ATOM 739 C CA . ILE A 1 92 ? 1.116 4.617 0.413 1.00 98.00 92 ILE A CA 1
ATOM 740 C C . ILE A 1 92 ? -0.218 4.059 0.889 1.00 98.00 92 ILE A C 1
ATOM 742 O O . ILE A 1 92 ? -0.255 3.268 1.832 1.00 98.00 92 ILE A O 1
ATOM 746 N N . ASP A 1 93 ? -1.302 4.464 0.236 1.00 96.00 93 ASP A N 1
ATOM 747 C CA . ASP A 1 93 ? -2.627 3.904 0.481 1.00 96.00 93 ASP A CA 1
ATOM 748 C C . ASP A 1 93 ? -2.713 2.489 -0.103 1.00 96.00 93 ASP A C 1
ATOM 750 O O . ASP A 1 93 ? -2.419 2.267 -1.278 1.00 96.00 93 ASP A O 1
ATOM 754 N N . LEU A 1 94 ? -3.133 1.525 0.717 1.00 95.38 94 LEU A N 1
ATOM 755 C CA . LEU A 1 94 ? -3.212 0.108 0.340 1.00 95.38 94 LEU A CA 1
ATOM 756 C C . LEU A 1 94 ? -4.653 -0.362 0.088 1.00 95.38 94 LEU A C 1
ATOM 758 O O . LEU A 1 94 ? -4.872 -1.467 -0.406 1.00 95.38 94 LEU A O 1
ATOM 762 N N . GLY A 1 95 ? -5.642 0.490 0.361 1.00 92.75 95 GLY A N 1
ATOM 763 C CA . GLY A 1 95 ? -7.057 0.177 0.174 1.00 92.75 95 GLY A CA 1
ATOM 764 C C . GLY A 1 95 ? -7.700 -0.367 1.446 1.00 92.75 95 GLY A C 1
ATOM 765 O O . GLY A 1 95 ? -7.438 0.150 2.528 1.00 92.75 95 GLY A O 1
ATOM 766 N N . ASP A 1 96 ? -8.601 -1.336 1.302 1.00 94.88 96 ASP A N 1
ATOM 767 C CA . ASP A 1 96 ? -9.353 -1.941 2.409 1.00 94.88 96 ASP A CA 1
ATOM 768 C C . ASP A 1 96 ? -8.447 -2.780 3.325 1.00 94.88 96 ASP A C 1
ATOM 770 O O . ASP A 1 96 ? -7.710 -3.645 2.854 1.00 94.88 96 ASP A O 1
ATOM 774 N N . ALA A 1 97 ? -8.497 -2.532 4.636 1.00 97.19 97 ALA A N 1
ATOM 775 C CA . ALA A 1 97 ? -7.578 -3.171 5.573 1.00 97.19 97 ALA A CA 1
ATOM 776 C C . ALA A 1 97 ? -7.825 -4.672 5.726 1.00 97.19 97 ALA A C 1
ATOM 778 O O . ALA A 1 97 ? -6.864 -5.433 5.802 1.00 97.19 97 ALA A O 1
ATOM 779 N N . ARG A 1 98 ? -9.092 -5.103 5.757 1.00 96.19 98 ARG A N 1
ATOM 780 C CA . ARG A 1 98 ? -9.441 -6.515 5.957 1.00 96.19 98 ARG A CA 1
ATOM 781 C C . ARG A 1 98 ? -8.994 -7.336 4.761 1.00 96.19 98 ARG A C 1
ATOM 783 O O . ARG A 1 98 ? -8.270 -8.308 4.923 1.00 96.19 98 ARG A O 1
ATOM 790 N N . ARG A 1 99 ? -9.278 -6.854 3.552 1.00 94.19 99 ARG A N 1
ATOM 791 C CA . ARG A 1 99 ? -8.817 -7.495 2.320 1.00 94.19 99 ARG A CA 1
ATOM 792 C C . ARG A 1 99 ? -7.293 -7.601 2.241 1.00 94.19 99 ARG A C 1
ATOM 794 O O . ARG A 1 99 ? -6.775 -8.618 1.787 1.00 94.19 99 ARG A O 1
ATOM 801 N N . GLN A 1 100 ? -6.560 -6.566 2.651 1.00 96.06 100 GLN A N 1
ATOM 802 C CA . GLN A 1 100 ? -5.095 -6.624 2.656 1.00 96.06 100 GLN A CA 1
ATOM 803 C C . GLN A 1 100 ? -4.556 -7.565 3.750 1.00 96.06 100 GLN A C 1
ATOM 805 O O . GLN A 1 100 ? -3.556 -8.251 3.531 1.00 96.06 100 GLN A O 1
ATOM 810 N N . PHE A 1 101 ? -5.231 -7.664 4.896 1.00 96.88 101 PHE A N 1
ATOM 811 C CA . PHE A 1 101 ? -4.915 -8.655 5.926 1.00 96.88 101 PHE A CA 1
ATOM 812 C C . PHE A 1 101 ? -5.175 -10.093 5.442 1.00 96.88 101 PHE A C 1
ATOM 814 O O . PHE A 1 101 ? -4.348 -10.981 5.664 1.00 96.88 101 PHE A O 1
ATOM 821 N N . ASP A 1 102 ? -6.263 -10.318 4.702 1.00 94.94 102 ASP A N 1
ATOM 822 C CA . ASP A 1 102 ? -6.571 -11.614 4.088 1.00 94.94 102 ASP A CA 1
ATOM 823 C C . ASP A 1 102 ? -5.480 -12.023 3.091 1.00 94.94 102 ASP A C 1
ATOM 825 O O . ASP A 1 102 ? -5.002 -13.158 3.118 1.00 94.94 102 ASP A O 1
ATOM 829 N N . ILE A 1 103 ? -5.008 -11.084 2.260 1.00 93.69 103 ILE A N 1
ATOM 830 C CA . ILE A 1 103 ? -3.868 -11.307 1.356 1.00 93.69 103 ILE A CA 1
ATOM 831 C C . ILE A 1 103 ? -2.617 -11.723 2.148 1.00 93.69 103 ILE A C 1
ATOM 833 O O . ILE A 1 103 ? -1.960 -12.699 1.784 1.00 93.69 103 ILE A O 1
ATOM 837 N N . ALA A 1 104 ? -2.308 -11.047 3.260 1.00 95.06 104 ALA A N 1
ATOM 838 C CA . ALA A 1 104 ? -1.173 -11.398 4.123 1.00 95.06 104 ALA A CA 1
ATOM 839 C C . AL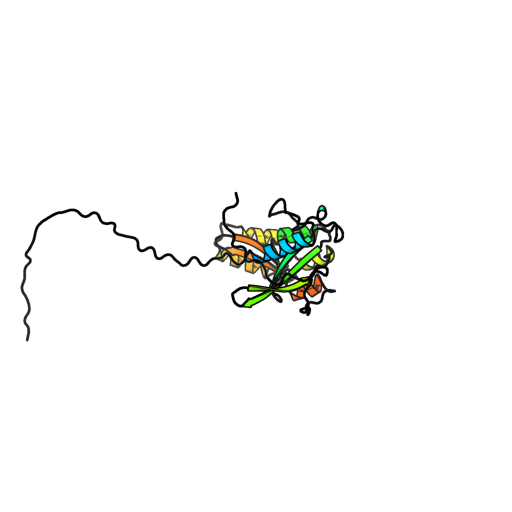A A 1 104 ? -1.313 -12.781 4.796 1.00 95.06 104 ALA A C 1
ATOM 841 O O . ALA A 1 104 ? -0.319 -13.441 5.130 1.00 95.06 104 ALA A O 1
ATOM 842 N N . SER A 1 105 ? -2.546 -13.241 4.994 1.00 92.88 105 SER A N 1
ATOM 843 C CA . SER A 1 105 ? -2.848 -14.523 5.633 1.00 92.88 105 SER A CA 1
ATOM 844 C C . SER A 1 105 ? -2.726 -15.708 4.670 1.00 92.88 105 SER A C 1
ATOM 846 O O . SER A 1 105 ? -2.363 -16.801 5.095 1.00 92.88 105 SER A O 1
ATOM 848 N N . GLN A 1 106 ? -2.915 -15.490 3.367 1.00 90.12 106 GLN A N 1
ATOM 849 C CA . GLN A 1 106 ? -2.978 -16.545 2.344 1.00 90.12 106 GLN A CA 1
ATOM 850 C C . GLN A 1 106 ? -1.630 -17.128 1.892 1.00 90.12 106 GLN A C 1
ATOM 852 O O . GLN A 1 106 ? -1.614 -18.006 1.037 1.00 90.12 106 GLN A O 1
ATOM 857 N N . GLN A 1 107 ? -0.504 -16.686 2.458 1.00 86.31 107 GLN A N 1
ATOM 858 C CA . GLN A 1 107 ? 0.828 -17.258 2.188 1.00 86.31 107 GLN A CA 1
ATOM 859 C C . GLN A 1 107 ? 1.294 -17.184 0.720 1.00 86.31 107 GLN A C 1
ATOM 861 O O . GLN A 1 107 ? 2.177 -17.934 0.312 1.00 86.31 107 GLN A O 1
ATOM 866 N N . GLN A 1 108 ? 0.744 -16.266 -0.075 1.00 91.44 108 GLN A N 1
ATOM 867 C CA . GLN A 1 108 ? 1.105 -16.097 -1.484 1.00 91.44 108 GLN A CA 1
ATOM 868 C C . GLN A 1 108 ? 2.026 -14.893 -1.682 1.00 91.44 108 GLN A C 1
ATOM 870 O O . GLN A 1 108 ? 1.774 -13.813 -1.145 1.00 91.44 108 GLN A O 1
ATOM 875 N N . SER A 1 109 ? 3.081 -15.082 -2.476 1.00 95.94 109 SER A N 1
ATOM 876 C CA . SER A 1 109 ? 3.879 -13.974 -3.000 1.00 95.94 109 SER A CA 1
ATOM 877 C C . SER A 1 109 ? 3.135 -13.275 -4.135 1.00 95.94 109 SER A C 1
ATOM 879 O O . SER A 1 109 ? 2.347 -13.895 -4.851 1.00 95.94 109 SER A O 1
ATOM 881 N N . PHE A 1 110 ? 3.391 -11.986 -4.314 1.00 97.56 110 PHE A N 1
ATOM 882 C CA . PHE A 1 110 ? 2.759 -11.186 -5.359 1.00 97.56 110 PHE A CA 1
ATOM 883 C C . PHE A 1 110 ? 3.668 -10.034 -5.789 1.00 97.56 110 PHE A C 1
ATOM 885 O O . PHE A 1 110 ? 4.594 -9.652 -5.077 1.00 97.56 110 PHE A O 1
ATOM 892 N N . LEU A 1 111 ? 3.398 -9.470 -6.959 1.00 98.00 111 LEU A N 1
ATOM 893 C CA . LEU A 1 111 ? 4.114 -8.321 -7.495 1.00 98.00 111 LEU A CA 1
ATOM 894 C C . LEU A 1 111 ? 3.462 -7.024 -6.993 1.00 98.00 111 LEU A C 1
ATOM 896 O O . LEU A 1 111 ? 2.263 -6.809 -7.182 1.00 98.00 111 LEU A O 1
ATOM 900 N N . PHE A 1 112 ? 4.231 -6.143 -6.353 1.00 98.00 112 PHE A N 1
ATOM 901 C CA . PHE A 1 112 ? 3.732 -4.844 -5.895 1.00 98.00 112 PHE A CA 1
ATOM 902 C C . PHE A 1 112 ? 4.267 -3.744 -6.800 1.00 98.00 112 PHE A C 1
ATOM 904 O O . PHE A 1 112 ? 5.371 -3.254 -6.602 1.00 98.00 112 PHE A O 1
ATOM 911 N N . ILE A 1 113 ? 3.473 -3.323 -7.779 1.00 98.44 113 ILE A N 1
ATOM 912 C CA . ILE A 1 113 ? 3.843 -2.263 -8.717 1.00 98.44 113 ILE A CA 1
ATOM 913 C C . ILE A 1 113 ? 3.400 -0.924 -8.140 1.00 98.44 113 ILE A C 1
ATOM 915 O O . ILE A 1 113 ? 2.214 -0.711 -7.884 1.00 98.44 113 ILE A O 1
ATOM 919 N N . ILE A 1 114 ? 4.328 0.011 -7.960 1.00 98.06 114 ILE A N 1
ATOM 920 C CA . ILE A 1 114 ? 3.998 1.345 -7.462 1.00 98.06 114 ILE A CA 1
ATOM 921 C C . ILE A 1 114 ? 4.672 2.448 -8.261 1.00 98.06 114 ILE A C 1
ATOM 923 O O . ILE A 1 114 ? 5.877 2.425 -8.487 1.00 98.06 114 ILE A O 1
ATOM 927 N N . GLY A 1 115 ? 3.874 3.440 -8.653 1.00 97.12 115 GLY A N 1
ATOM 928 C CA . GLY A 1 115 ? 4.338 4.699 -9.222 1.00 97.12 115 GLY A CA 1
ATOM 929 C C . GLY A 1 115 ? 4.308 5.819 -8.184 1.00 97.12 115 GLY A C 1
ATOM 930 O O . GLY A 1 115 ? 3.332 5.981 -7.446 1.00 97.12 115 GLY A O 1
ATOM 931 N N . PHE A 1 116 ? 5.346 6.648 -8.161 1.00 96.56 116 PHE A N 1
ATOM 932 C CA . PHE A 1 116 ? 5.413 7.847 -7.335 1.00 96.56 116 PHE A CA 1
ATOM 933 C C . PHE A 1 116 ? 5.379 9.107 -8.187 1.00 96.56 116 PHE A C 1
ATOM 935 O O . PHE A 1 116 ? 6.153 9.259 -9.135 1.00 96.56 116 PHE A O 1
ATOM 942 N N . TRP A 1 117 ? 4.509 10.042 -7.817 1.00 94.62 117 TRP A N 1
ATOM 943 C CA . TRP A 1 117 ? 4.350 11.308 -8.525 1.00 94.62 117 TRP A CA 1
ATOM 944 C C . TRP A 1 117 ? 4.730 12.517 -7.667 1.00 94.62 117 TRP A C 1
ATOM 946 O O . TRP A 1 117 ? 4.635 12.495 -6.439 1.00 94.62 117 TRP A O 1
ATOM 956 N N . LYS A 1 118 ? 5.125 13.612 -8.317 1.00 93.19 118 LYS A N 1
ATOM 957 C CA . LYS A 1 118 ? 5.228 14.943 -7.704 1.00 93.19 118 LYS A CA 1
ATOM 958 C C . LYS A 1 118 ? 4.197 15.891 -8.315 1.00 93.19 118 LYS A C 1
ATOM 960 O O . LYS A 1 118 ? 3.894 15.764 -9.505 1.00 93.19 118 LYS A O 1
ATOM 965 N N . PRO A 1 119 ? 3.638 16.819 -7.518 1.00 89.94 119 PRO A N 1
ATOM 966 C CA . PRO A 1 119 ? 2.822 17.887 -8.069 1.00 89.94 119 PRO A CA 1
ATOM 967 C C . PRO A 1 119 ? 3.683 18.777 -8.969 1.00 89.94 119 PRO A C 1
ATOM 969 O O . PRO A 1 119 ? 4.851 19.032 -8.680 1.00 89.94 119 PRO A O 1
ATOM 972 N N . GLN A 1 120 ? 3.079 19.248 -10.047 1.00 86.12 120 GLN A N 1
ATOM 973 C CA . GLN A 1 120 ? 3.618 20.208 -10.995 1.00 86.12 120 GLN A CA 1
ATOM 974 C C . GLN A 1 120 ? 2.713 21.444 -11.045 1.00 86.12 120 GLN A C 1
ATOM 976 O O . GLN A 1 120 ? 1.656 21.502 -10.409 1.00 86.12 120 GLN A O 1
ATOM 981 N N . ARG A 1 121 ? 3.134 22.468 -11.795 1.00 82.00 121 ARG A N 1
ATOM 982 C CA . ARG A 1 121 ? 2.307 23.662 -12.025 1.00 82.00 121 ARG A CA 1
ATOM 983 C C . ARG A 1 121 ? 0.973 23.282 -12.680 1.00 82.00 121 ARG A C 1
ATOM 985 O O . ARG A 1 121 ? 0.883 22.282 -13.387 1.00 82.00 121 ARG A O 1
ATOM 992 N N . LYS A 1 122 ? -0.047 24.123 -12.475 1.00 78.12 122 LYS A N 1
ATOM 993 C CA . LYS A 1 122 ? -1.390 23.959 -13.068 1.00 78.12 122 LYS A CA 1
ATOM 994 C C . LYS A 1 122 ? -2.031 22.599 -12.747 1.00 78.12 122 LYS A C 1
ATOM 996 O O . LYS A 1 122 ? -2.642 21.991 -13.616 1.00 78.12 122 LYS A O 1
ATOM 1001 N N . ASN A 1 123 ? -1.847 22.127 -11.512 1.00 73.56 123 ASN A N 1
ATOM 1002 C CA . ASN A 1 123 ? -2.438 20.886 -10.999 1.00 73.56 123 ASN A CA 1
ATOM 1003 C C . ASN A 1 123 ? -2.015 19.599 -11.727 1.00 73.56 123 ASN A C 1
ATOM 1005 O O . ASN A 1 123 ? -2.634 18.547 -11.592 1.00 73.56 123 ASN A O 1
ATOM 1009 N N . GLN A 1 124 ? -0.929 19.661 -12.495 1.00 79.50 124 GLN A N 1
ATOM 1010 C CA . GLN A 1 124 ? -0.402 18.485 -13.169 1.00 79.50 124 GLN A CA 1
ATOM 1011 C C . GLN A 1 124 ? 0.378 17.610 -12.190 1.00 79.50 124 GLN A C 1
ATOM 1013 O O . GLN A 1 124 ? 0.874 18.067 -11.159 1.00 79.50 124 GLN A O 1
ATOM 1018 N N . LYS A 1 125 ? 0.516 16.331 -12.527 1.00 86.56 125 LYS A N 1
ATOM 1019 C CA . LYS A 1 125 ? 1.353 15.382 -11.794 1.00 86.56 125 LYS A CA 1
ATOM 1020 C C . LYS A 1 125 ? 2.374 14.793 -12.748 1.00 86.56 125 LYS A C 1
ATOM 1022 O O . LYS A 1 125 ? 2.035 14.434 -13.872 1.00 86.56 125 LYS A O 1
ATOM 1027 N N . GLN A 1 126 ? 3.610 14.692 -12.284 1.00 91.00 126 GLN A N 1
ATOM 1028 C CA . GLN A 1 126 ? 4.694 14.045 -13.013 1.00 91.00 126 GLN A CA 1
ATOM 1029 C C . GLN A 1 126 ? 5.104 12.783 -12.269 1.00 91.00 126 GLN A C 1
ATOM 1031 O O . GLN A 1 126 ? 5.361 12.850 -11.065 1.00 91.00 126 GLN A O 1
ATOM 1036 N N . TRP A 1 127 ? 5.207 11.660 -12.976 1.00 93.31 127 TRP A N 1
ATOM 1037 C CA . TRP A 1 127 ? 5.840 10.461 -12.438 1.00 93.31 127 TRP A CA 1
ATOM 1038 C C . TRP A 1 127 ? 7.339 10.679 -12.309 1.00 93.31 127 TRP A C 1
ATOM 1040 O O . TRP A 1 127 ? 8.004 11.084 -13.260 1.00 93.31 127 TRP A O 1
ATOM 1050 N N . VAL A 1 128 ? 7.860 10.433 -11.116 1.00 95.12 128 VAL A N 1
ATOM 1051 C CA . VAL A 1 128 ? 9.263 10.695 -10.780 1.00 95.12 128 VAL A CA 1
ATOM 1052 C C . VAL A 1 128 ? 10.001 9.444 -10.336 1.00 95.12 128 VAL A C 1
ATOM 1054 O O . VAL A 1 128 ? 11.223 9.457 -10.288 1.00 95.12 128 VAL A O 1
ATOM 1057 N N . HIS A 1 129 ? 9.276 8.376 -10.006 1.00 97.19 129 HIS A N 1
ATOM 1058 C CA . HIS A 1 129 ? 9.853 7.097 -9.620 1.00 97.19 129 HIS A CA 1
ATOM 1059 C C . HIS A 1 129 ? 8.815 5.986 -9.781 1.00 97.19 129 HIS A C 1
ATOM 1061 O O . HIS A 1 129 ? 7.617 6.253 -9.685 1.00 97.19 129 HIS A O 1
ATOM 1067 N N . ALA A 1 130 ? 9.252 4.759 -10.021 1.00 97.75 130 ALA A N 1
ATOM 1068 C CA . ALA A 1 130 ? 8.410 3.577 -9.957 1.00 97.75 130 ALA A CA 1
ATOM 1069 C C . ALA A 1 130 ? 9.266 2.349 -9.667 1.00 97.75 130 ALA A C 1
ATOM 1071 O O . ALA A 1 130 ? 10.395 2.254 -10.142 1.00 97.75 130 ALA A O 1
ATOM 1072 N N . VAL A 1 131 ? 8.707 1.409 -8.915 1.00 98.19 131 VAL A N 1
ATOM 1073 C CA . VAL A 1 131 ? 9.349 0.129 -8.601 1.00 98.19 131 VAL A CA 1
ATOM 1074 C C . VAL A 1 131 ? 8.311 -0.985 -8.634 1.00 98.19 131 VAL A C 1
ATOM 1076 O O . VAL A 1 131 ? 7.107 -0.728 -8.524 1.00 98.19 131 VAL A O 1
ATOM 1079 N N . ALA A 1 132 ? 8.773 -2.220 -8.800 1.00 98.12 132 ALA A N 1
ATOM 1080 C CA . ALA A 1 132 ? 7.913 -3.398 -8.798 1.00 98.12 132 ALA A CA 1
ATOM 1081 C C . ALA A 1 132 ? 8.569 -4.584 -8.079 1.00 98.12 132 ALA A C 1
ATOM 1083 O O . ALA A 1 132 ? 8.877 -5.596 -8.714 1.00 98.12 132 ALA A O 1
ATOM 1084 N N . PRO A 1 133 ? 8.798 -4.477 -6.759 1.00 98.19 133 PRO A N 1
ATOM 1085 C CA . PRO A 1 133 ? 9.317 -5.586 -5.975 1.00 98.19 133 PRO A CA 1
ATOM 1086 C C . PRO A 1 133 ? 8.349 -6.775 -5.964 1.00 98.19 133 PRO A C 1
ATOM 1088 O O . PRO A 1 133 ? 7.121 -6.624 -5.923 1.00 98.19 133 PRO A O 1
ATOM 1091 N N . THR A 1 134 ? 8.922 -7.976 -5.917 1.00 98.00 134 THR A N 1
ATOM 1092 C CA . THR A 1 134 ? 8.185 -9.173 -5.503 1.00 98.00 134 THR A CA 1
ATOM 1093 C C . THR A 1 134 ? 8.073 -9.172 -3.986 1.00 98.00 134 THR A C 1
ATOM 1095 O O . THR A 1 134 ? 9.079 -9.159 -3.282 1.00 98.00 134 THR A O 1
ATOM 1098 N N . ILE A 1 135 ? 6.847 -9.215 -3.477 1.00 97.94 135 ILE A N 1
ATOM 1099 C CA . ILE A 1 135 ? 6.564 -9.242 -2.048 1.00 97.94 135 ILE A CA 1
ATOM 1100 C C . ILE A 1 135 ? 6.284 -10.670 -1.625 1.00 97.94 135 ILE A C 1
ATOM 1102 O O . ILE A 1 135 ? 5.339 -11.298 -2.103 1.00 97.94 135 ILE A O 1
ATOM 1106 N N . THR A 1 136 ? 7.085 -11.177 -0.693 1.00 97.00 136 THR A N 1
ATOM 1107 C CA . THR A 1 136 ? 6.821 -12.473 -0.068 1.00 97.00 136 THR A CA 1
ATOM 1108 C C . THR A 1 136 ? 5.713 -12.360 0.973 1.00 97.00 136 THR A C 1
ATOM 1110 O O . THR A 1 136 ? 5.557 -11.337 1.650 1.00 97.00 136 THR A O 1
ATOM 1113 N N . ALA A 1 137 ? 4.988 -13.456 1.195 1.00 94.12 137 ALA A N 1
ATOM 1114 C CA . ALA A 1 137 ? 3.976 -13.508 2.246 1.00 94.12 137 ALA A CA 1
ATOM 1115 C C . ALA A 1 137 ? 4.538 -13.181 3.640 1.00 94.12 137 ALA A C 1
ATOM 1117 O O . ALA A 1 137 ? 3.884 -12.508 4.438 1.00 94.12 137 ALA A O 1
ATOM 1118 N N . ARG A 1 138 ? 5.779 -13.604 3.924 1.00 96.50 138 ARG A N 1
ATOM 1119 C CA . ARG A 1 138 ? 6.461 -13.316 5.192 1.00 96.50 138 ARG A CA 1
ATOM 1120 C C . ARG A 1 138 ? 6.689 -11.816 5.383 1.00 96.50 138 ARG A C 1
ATOM 1122 O O . ARG A 1 138 ? 6.400 -11.305 6.464 1.00 96.50 138 ARG A O 1
ATOM 1129 N N . GLN A 1 139 ? 7.183 -11.118 4.357 1.00 97.81 139 GLN A N 1
ATOM 1130 C CA . GLN A 1 139 ? 7.351 -9.660 4.403 1.00 97.81 139 GLN A CA 1
ATOM 1131 C C . GLN A 1 139 ? 6.010 -8.972 4.634 1.00 97.81 139 GLN A C 1
ATOM 1133 O O . GLN A 1 139 ? 5.897 -8.132 5.524 1.00 97.81 139 GLN A O 1
ATOM 1138 N N . TYR A 1 140 ? 4.980 -9.369 3.883 1.00 97.81 140 TYR A N 1
ATOM 1139 C CA . TYR A 1 140 ? 3.684 -8.711 3.968 1.00 97.81 140 TYR A CA 1
ATOM 1140 C C . TYR A 1 140 ? 3.017 -8.919 5.331 1.00 97.81 140 TYR A C 1
ATOM 1142 O O . TYR A 1 140 ? 2.541 -7.963 5.938 1.00 97.81 140 TYR A O 1
ATOM 1150 N N . ARG A 1 141 ? 3.075 -10.135 5.886 1.00 97.50 141 ARG A N 1
ATOM 1151 C CA . ARG A 1 141 ? 2.574 -10.433 7.235 1.00 97.50 141 ARG A CA 1
ATOM 1152 C C . ARG A 1 141 ? 3.303 -9.670 8.331 1.00 97.50 141 ARG A C 1
ATOM 1154 O O . ARG A 1 141 ? 2.662 -9.239 9.288 1.00 97.50 141 ARG A O 1
ATOM 1161 N N . LYS A 1 142 ? 4.620 -9.482 8.201 1.00 98.06 142 LYS A N 1
ATOM 1162 C CA . LYS A 1 142 ? 5.411 -8.721 9.179 1.00 98.06 142 LYS A CA 1
ATOM 1163 C C . LYS A 1 142 ? 4.854 -7.311 9.383 1.00 98.06 142 LYS A C 1
ATOM 1165 O O . LYS A 1 142 ? 4.921 -6.806 10.496 1.00 98.06 142 LYS A O 1
ATOM 1170 N N . LEU A 1 143 ? 4.267 -6.704 8.348 1.00 98.44 143 LEU A N 1
ATOM 1171 C CA . LEU A 1 143 ? 3.674 -5.372 8.458 1.00 98.44 143 LEU A CA 1
ATOM 1172 C C . LEU A 1 143 ? 2.480 -5.315 9.415 1.00 98.44 143 LEU A C 1
ATOM 1174 O O . LEU A 1 143 ? 2.253 -4.282 10.044 1.00 98.44 143 LEU A O 1
ATOM 1178 N N . TRP A 1 144 ? 1.720 -6.407 9.496 1.00 98.50 144 TRP A N 1
ATOM 1179 C CA . TRP A 1 144 ? 0.484 -6.497 10.267 1.00 98.50 144 TRP A CA 1
ATOM 1180 C C . TRP A 1 144 ? 0.713 -6.875 11.724 1.00 98.50 144 TRP A C 1
ATOM 1182 O O . TRP A 1 144 ? -0.078 -6.482 12.571 1.00 98.50 144 TRP A O 1
ATOM 1192 N N . HIS A 1 145 ? 1.776 -7.613 12.039 1.00 97.56 145 HIS A N 1
ATOM 1193 C CA . HIS A 1 145 ? 2.038 -8.043 13.410 1.00 97.56 145 HIS A CA 1
ATOM 1194 C C . HIS A 1 145 ? 2.140 -6.834 14.373 1.00 97.56 145 HIS A C 1
ATOM 1196 O O . HIS A 1 145 ? 2.846 -5.879 14.037 1.00 97.56 145 HIS A O 1
ATOM 1202 N N . PRO A 1 146 ? 1.473 -6.846 15.550 1.00 98.12 146 PRO A N 1
ATOM 1203 C CA . PRO A 1 146 ? 0.749 -7.965 16.173 1.00 98.12 146 PRO A CA 1
ATOM 1204 C C . PRO A 1 146 ? -0.781 -7.986 15.958 1.00 98.12 146 PRO A C 1
ATOM 1206 O O . PRO A 1 146 ? -1.484 -8.648 16.712 1.00 98.12 146 PRO A O 1
ATOM 1209 N N . ILE A 1 147 ? -1.317 -7.282 14.958 1.00 98.56 147 ILE A N 1
ATOM 1210 C CA . ILE A 1 147 ? -2.762 -7.243 14.663 1.00 98.56 147 ILE A CA 1
ATOM 1211 C C . ILE A 1 147 ? -3.280 -8.633 14.261 1.00 98.56 147 ILE A C 1
ATOM 1213 O O . ILE A 1 147 ? -2.665 -9.321 13.443 1.00 98.56 147 ILE A O 1
ATOM 1217 N N . THR A 1 148 ? -4.447 -9.011 14.787 1.00 98.19 148 THR A N 1
ATOM 1218 C CA . THR A 1 148 ? -5.208 -10.213 14.409 1.00 98.19 148 THR A CA 1
ATOM 1219 C C . THR A 1 148 ? -6.478 -9.872 13.612 1.00 98.19 148 THR A C 1
ATOM 1221 O O . THR A 1 148 ? -6.894 -8.713 13.551 1.00 98.19 148 THR A O 1
ATOM 1224 N N . SER A 1 149 ? -7.140 -10.882 13.024 1.00 97.69 149 SER A N 1
ATOM 1225 C CA . SER A 1 149 ? -8.452 -10.684 12.370 1.00 97.69 149 SER A CA 1
ATOM 1226 C C . SER A 1 149 ? -9.494 -10.139 13.348 1.00 97.69 149 SER A C 1
ATOM 1228 O O . SER A 1 149 ? -10.203 -9.189 13.027 1.00 97.69 149 SER A O 1
ATOM 1230 N N . ALA A 1 150 ? -9.522 -10.672 14.575 1.00 98.31 150 ALA A N 1
ATOM 1231 C CA . ALA A 1 150 ? -10.456 -10.246 15.614 1.00 98.31 150 ALA A CA 1
ATOM 1232 C C . ALA A 1 150 ? -10.265 -8.767 15.998 1.00 98.31 150 ALA A C 1
ATOM 1234 O O . ALA A 1 150 ? -11.238 -8.047 16.226 1.00 98.31 150 ALA A O 1
ATOM 1235 N N . ASP A 1 151 ? -9.020 -8.277 16.008 1.00 98.56 151 ASP A N 1
ATOM 1236 C CA . ASP A 1 151 ? -8.747 -6.855 16.232 1.00 98.56 151 ASP A CA 1
ATOM 1237 C C . ASP A 1 151 ? -9.362 -5.986 15.130 1.00 98.56 151 ASP A C 1
ATOM 1239 O O . ASP A 1 151 ? -10.013 -4.978 15.423 1.00 98.56 151 ASP A O 1
ATOM 1243 N N . LEU A 1 152 ? -9.171 -6.376 13.863 1.00 98.50 152 LEU A N 1
ATOM 1244 C CA . LEU A 1 152 ? -9.724 -5.661 12.711 1.00 98.50 152 LEU A CA 1
ATOM 1245 C C . LEU A 1 152 ? -11.252 -5.695 12.704 1.00 98.50 152 LEU A C 1
ATOM 1247 O O . LEU A 1 152 ? -11.868 -4.670 12.428 1.00 98.50 152 LEU A O 1
ATOM 1251 N N . GLU A 1 153 ? -11.859 -6.833 13.034 1.00 98.12 153 GLU A N 1
ATOM 1252 C CA . GLU A 1 153 ? -13.312 -6.991 13.141 1.00 98.12 153 GLU A CA 1
ATOM 1253 C C . GLU A 1 153 ? -13.901 -6.089 14.227 1.00 98.12 153 GLU A C 1
ATOM 1255 O O . GLU A 1 153 ? -14.877 -5.384 13.973 1.00 98.12 153 GLU A O 1
ATOM 1260 N N . ARG A 1 154 ? -13.266 -6.026 15.403 1.00 98.06 154 ARG A N 1
ATOM 1261 C CA . ARG A 1 154 ? -13.677 -5.132 16.493 1.00 98.06 154 ARG A CA 1
ATOM 1262 C C . ARG A 1 154 ? -13.638 -3.663 16.074 1.00 98.06 154 ARG A C 1
ATOM 1264 O O . ARG A 1 154 ? -14.562 -2.910 16.374 1.00 98.06 154 ARG A O 1
ATOM 1271 N N . LEU A 1 155 ? -12.580 -3.243 15.379 1.00 98.38 155 LEU A N 1
ATOM 1272 C CA . LEU A 1 155 ? -12.473 -1.873 14.875 1.00 98.38 155 LEU A CA 1
ATOM 1273 C C . LEU A 1 155 ? -13.493 -1.592 13.756 1.00 98.38 155 LEU A C 1
ATOM 1275 O O . LEU A 1 155 ? -14.122 -0.535 13.750 1.00 98.38 155 LEU A O 1
ATOM 1279 N N . ASP A 1 156 ? -13.677 -2.526 12.822 1.00 97.88 156 ASP A N 1
ATOM 1280 C CA . ASP A 1 156 ? -14.637 -2.415 11.715 1.00 97.88 156 ASP A CA 1
ATOM 1281 C C . ASP A 1 156 ? -16.086 -2.331 12.225 1.00 97.88 156 ASP A C 1
ATOM 1283 O O . ASP A 1 156 ? -16.873 -1.546 11.695 1.00 97.88 156 ASP A O 1
ATOM 1287 N N . ALA A 1 157 ? -16.422 -3.058 13.296 1.00 97.81 157 ALA A N 1
ATOM 1288 C CA . ALA A 1 157 ? -17.731 -2.994 13.944 1.00 97.81 157 ALA A CA 1
ATOM 1289 C C . ALA A 1 157 ? -18.050 -1.578 14.450 1.00 97.81 157 ALA A C 1
ATOM 1291 O O . ALA A 1 157 ? -19.090 -1.027 14.096 1.00 97.81 157 ALA A O 1
ATOM 1292 N N . VAL A 1 158 ? -17.123 -0.940 15.175 1.00 97.81 158 VAL A N 1
ATOM 1293 C CA . VAL A 1 158 ? -17.284 0.449 15.655 1.00 97.81 158 VAL A CA 1
ATOM 1294 C C . VAL A 1 158 ? -17.428 1.437 14.496 1.00 97.81 158 VAL A C 1
ATOM 1296 O O . VAL A 1 158 ? -18.245 2.353 14.540 1.00 97.81 158 VAL A O 1
ATOM 1299 N N . ILE A 1 159 ? -16.657 1.251 13.422 1.00 97.00 159 ILE A N 1
ATOM 1300 C CA . ILE A 1 159 ? -16.736 2.106 12.227 1.00 97.00 159 ILE A CA 1
ATOM 1301 C C . ILE A 1 159 ? -18.120 2.009 11.575 1.00 97.00 159 ILE A C 1
ATOM 1303 O O . ILE A 1 159 ? -18.684 3.025 11.147 1.00 97.00 159 ILE A O 1
ATOM 1307 N N . LYS A 1 160 ? -18.662 0.792 11.483 1.00 96.19 160 LYS A N 1
ATOM 1308 C CA . LYS A 1 160 ? -19.922 0.490 10.796 1.00 96.19 160 LYS A CA 1
ATOM 1309 C C . LYS A 1 160 ? -21.165 0.684 11.661 1.00 96.19 160 LYS A C 1
ATOM 1311 O O . LYS A 1 160 ? -22.256 0.720 11.095 1.00 96.19 160 LYS A O 1
ATOM 1316 N N . ASP A 1 161 ? -21.017 0.872 12.968 1.00 96.12 161 ASP A N 1
ATOM 1317 C CA . ASP A 1 161 ? -22.136 1.078 13.883 1.00 96.12 161 ASP A CA 1
ATOM 1318 C C . ASP A 1 161 ? -22.871 2.397 13.595 1.00 96.12 161 ASP A C 1
ATOM 1320 O O . ASP A 1 161 ? -22.393 3.497 13.886 1.00 96.12 161 ASP A O 1
ATOM 1324 N N . ARG A 1 162 ? -24.057 2.280 12.992 1.00 94.31 162 ARG A N 1
ATOM 1325 C CA . ARG A 1 162 ? -24.906 3.419 12.624 1.00 94.31 162 ARG A CA 1
ATOM 1326 C C . ARG A 1 162 ? -25.723 3.975 13.787 1.00 94.31 162 ARG A C 1
ATOM 1328 O O . ARG A 1 162 ? -26.320 5.031 13.606 1.00 94.31 162 ARG A O 1
ATOM 1335 N N . SER A 1 163 ? -25.747 3.301 14.935 1.00 96.25 163 SER A N 1
ATOM 1336 C CA . SER A 1 163 ? -26.359 3.851 16.146 1.00 96.25 163 SER A CA 1
ATOM 1337 C C . SER A 1 163 ? -25.517 4.987 16.738 1.00 96.25 163 SER A C 1
ATOM 1339 O O . SER A 1 163 ? -26.067 5.910 17.332 1.00 96.25 163 SER A O 1
ATOM 1341 N N . LEU A 1 164 ? -24.200 4.976 16.496 1.00 95.62 164 LEU A N 1
ATOM 1342 C CA . LEU A 1 164 ? -23.283 6.040 16.894 1.00 95.62 164 LEU A CA 1
ATOM 1343 C C . LEU A 1 164 ? -23.332 7.226 15.927 1.00 95.62 164 LEU A C 1
ATOM 1345 O O . LEU A 1 164 ? -23.286 7.063 14.694 1.00 95.62 164 LEU A O 1
ATOM 1349 N N . SER A 1 165 ? -23.276 8.440 16.478 1.00 95.75 165 SER A N 1
ATOM 1350 C CA . SER A 1 165 ? -22.974 9.629 15.686 1.00 95.75 165 SER A CA 1
ATOM 1351 C C . SER A 1 165 ? -21.581 9.518 15.049 1.00 95.75 165 SER A C 1
ATOM 1353 O O . SER A 1 165 ? -20.699 8.788 15.508 1.00 95.75 165 SER A O 1
ATOM 1355 N N . MET A 1 166 ? -21.333 10.278 13.976 1.00 96.06 166 MET A N 1
ATOM 1356 C C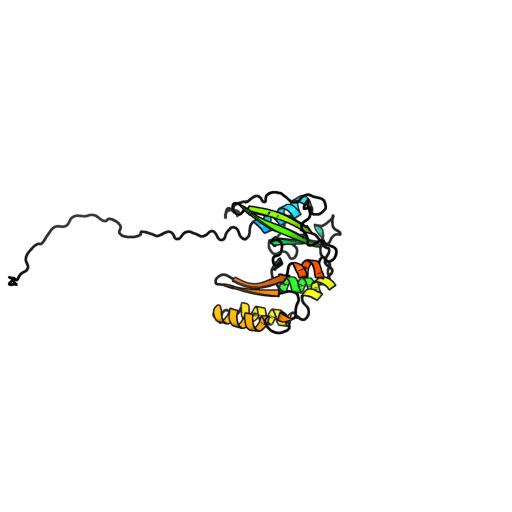A . MET A 1 166 ? -20.015 10.273 13.322 1.00 96.06 166 MET A CA 1
ATOM 1357 C C . MET A 1 166 ? -18.882 10.699 14.264 1.00 96.06 166 MET A C 1
ATOM 1359 O O . MET A 1 166 ? -17.759 10.223 14.115 1.00 96.06 166 MET A O 1
ATOM 1363 N N . SER A 1 167 ? -19.155 11.618 15.195 1.00 96.38 167 SER A N 1
ATOM 1364 C CA . SER A 1 167 ? -18.157 12.096 16.154 1.00 96.38 167 SER A CA 1
ATOM 1365 C C . SER A 1 167 ? -17.782 10.992 17.140 1.00 96.38 167 SER A C 1
ATOM 1367 O O . SER A 1 167 ? -16.601 10.686 17.297 1.00 96.38 167 SER A O 1
ATOM 1369 N N . GLU A 1 168 ? -18.786 10.327 17.715 1.00 97.81 168 GLU A N 1
ATOM 1370 C CA . GLU A 1 168 ? -18.591 9.214 18.650 1.00 97.81 168 GLU A CA 1
ATOM 1371 C C . GLU A 1 168 ? -17.857 8.052 17.981 1.00 97.81 168 GLU A C 1
ATOM 1373 O O . GLU A 1 168 ? -16.851 7.577 18.504 1.00 97.81 168 GLU A O 1
ATOM 1378 N N . ALA A 1 169 ? -18.281 7.653 16.777 1.00 97.62 169 ALA A N 1
ATOM 1379 C CA . ALA A 1 169 ? -17.622 6.586 16.030 1.00 97.62 169 ALA A CA 1
ATOM 1380 C C . ALA A 1 169 ? -16.149 6.923 15.724 1.00 97.62 169 ALA A C 1
ATOM 1382 O O . ALA A 1 169 ? -15.275 6.066 15.851 1.00 97.62 169 ALA A O 1
ATOM 1383 N N . ARG A 1 170 ? -15.835 8.180 15.368 1.00 97.44 170 ARG A N 1
ATOM 1384 C CA . ARG A 1 170 ? -14.445 8.634 15.161 1.00 97.44 170 ARG A CA 1
ATOM 1385 C C . ARG A 1 170 ? -13.633 8.598 16.447 1.00 97.44 170 ARG A C 1
ATOM 1387 O O . ARG A 1 170 ? -12.490 8.146 16.409 1.00 97.44 170 ARG A O 1
ATOM 1394 N N . GLN A 1 171 ? -14.198 9.064 17.558 1.00 98.06 171 GLN A N 1
ATOM 1395 C CA . GLN A 1 171 ? -13.523 9.068 18.852 1.00 98.06 171 GLN A CA 1
ATOM 1396 C C . GLN A 1 171 ? -13.224 7.639 19.313 1.00 98.06 171 GLN A C 1
ATOM 1398 O O . GLN A 1 171 ? -12.078 7.331 19.632 1.00 98.06 171 GLN A O 1
ATOM 1403 N N . GLN A 1 172 ? -14.211 6.743 19.268 1.00 98.31 172 GLN A N 1
ATOM 1404 C CA . GLN A 1 172 ? -14.023 5.342 19.642 1.00 98.31 172 GLN A CA 1
ATOM 1405 C C . GLN A 1 172 ? -13.020 4.636 18.723 1.00 98.31 172 GLN A C 1
ATOM 1407 O O . GLN A 1 172 ? -12.080 4.005 19.204 1.00 98.31 172 GLN A O 1
ATOM 1412 N N . ALA A 1 173 ? -13.143 4.799 17.401 1.00 98.06 173 ALA A N 1
ATOM 1413 C CA . ALA A 1 173 ? -12.182 4.235 16.455 1.00 98.06 173 ALA A CA 1
ATOM 1414 C C . ALA A 1 173 ? -10.763 4.786 16.679 1.00 98.06 173 ALA A C 1
ATOM 1416 O O . ALA A 1 173 ? -9.784 4.052 16.525 1.00 98.06 173 ALA A O 1
ATOM 1417 N N . HIS A 1 174 ? -10.635 6.062 17.062 1.00 98.06 174 HIS A N 1
ATOM 1418 C CA . HIS A 1 174 ? -9.352 6.656 17.418 1.00 98.06 174 HIS A CA 1
ATOM 1419 C C . HIS A 1 174 ? -8.754 6.019 18.673 1.00 98.06 174 HIS A C 1
ATOM 1421 O O . HIS A 1 174 ? -7.580 5.657 18.637 1.00 98.06 174 HIS A O 1
ATOM 1427 N N . LEU A 1 175 ? -9.540 5.852 19.740 1.00 97.88 175 LEU A N 1
ATOM 1428 C CA . LEU A 1 175 ? -9.090 5.194 20.969 1.00 97.88 175 LEU A CA 1
ATOM 1429 C C . LEU A 1 175 ? -8.574 3.786 20.670 1.00 97.88 175 LEU A C 1
ATOM 1431 O O . LEU A 1 175 ? -7.454 3.452 21.039 1.00 97.88 175 LEU A O 1
ATOM 1435 N N . ILE A 1 176 ? -9.338 3.004 19.902 1.00 97.88 176 ILE A N 1
ATOM 1436 C CA . ILE A 1 176 ? -8.959 1.641 19.523 1.00 97.88 176 ILE A CA 1
ATOM 1437 C C . ILE A 1 176 ? -7.639 1.621 18.744 1.00 97.88 176 ILE A C 1
ATOM 1439 O O . ILE A 1 176 ? -6.730 0.879 19.110 1.00 97.88 176 ILE A O 1
ATOM 1443 N N . LYS A 1 177 ? -7.506 2.430 17.683 1.00 97.12 177 LYS A N 1
ATOM 1444 C CA . LYS A 1 177 ? -6.306 2.397 16.827 1.00 97.12 177 LYS A CA 1
ATOM 1445 C C . LYS A 1 177 ? -5.051 2.978 17.494 1.00 97.12 177 LYS A C 1
ATOM 1447 O O . LYS A 1 177 ? -3.949 2.758 16.999 1.00 97.12 177 LYS A O 1
ATOM 1452 N N . SER A 1 178 ? -5.214 3.756 18.564 1.00 97.75 178 SER A N 1
ATOM 1453 C CA . SER A 1 178 ? -4.108 4.347 19.331 1.00 97.75 178 SER A CA 1
ATOM 1454 C C . SER A 1 178 ? -3.550 3.410 20.404 1.00 97.75 178 SER A C 1
ATOM 1456 O O . SER A 1 178 ? -2.527 3.730 21.011 1.00 97.75 178 SER A O 1
ATOM 1458 N N . SER A 1 179 ? -4.178 2.254 20.621 1.00 97.50 179 SER A N 1
ATOM 1459 C CA . SER A 1 179 ? -3.758 1.232 21.582 1.00 97.50 179 SER A CA 1
ATOM 1460 C C . SER A 1 179 ? -3.163 -0.000 20.883 1.00 97.50 179 SER A C 1
ATOM 1462 O O . SER A 1 179 ? -3.354 -0.180 19.673 1.00 97.50 179 SER A O 1
ATOM 1464 N N . PRO A 1 180 ? -2.445 -0.876 21.613 1.00 98.00 180 PRO A N 1
ATOM 1465 C CA . PRO A 1 180 ? -2.060 -2.180 21.089 1.00 98.00 180 PRO A CA 1
ATOM 1466 C C . PRO A 1 180 ? -3.286 -3.002 20.635 1.00 98.00 180 PRO A C 1
ATOM 1468 O O . PRO A 1 180 ? -4.353 -2.886 21.243 1.00 98.00 180 PRO A O 1
ATOM 1471 N N . PRO A 1 181 ? -3.153 -3.822 19.575 1.00 98.31 181 PRO A N 1
ATOM 1472 C CA . PRO A 1 181 ? -1.931 -4.033 18.790 1.00 98.31 181 PRO A CA 1
ATOM 1473 C C . PRO A 1 181 ? -1.682 -2.970 17.703 1.00 98.31 181 PRO A C 1
ATOM 1475 O O . PRO A 1 181 ? -0.600 -2.931 17.118 1.00 98.31 181 PRO A O 1
ATOM 1478 N N . PHE A 1 182 ? -2.649 -2.094 17.421 1.00 98.50 182 PHE A N 1
ATOM 1479 C CA . PHE A 1 182 ? -2.612 -1.183 16.270 1.00 98.50 182 PHE A CA 1
ATOM 1480 C C . PHE A 1 182 ? -1.476 -0.159 16.307 1.00 98.50 182 PHE A C 1
ATOM 1482 O O . PHE A 1 182 ? -0.883 0.140 15.269 1.00 98.50 182 PHE A O 1
ATOM 1489 N N . ASN A 1 183 ? -1.148 0.376 17.483 1.00 97.50 183 ASN A N 1
ATOM 1490 C CA . ASN A 1 183 ? -0.054 1.339 17.610 1.00 97.50 183 ASN A CA 1
ATOM 1491 C C . ASN A 1 183 ? 1.344 0.694 17.499 1.00 97.50 183 ASN A C 1
ATOM 1493 O O . ASN A 1 183 ? 2.302 1.407 17.197 1.00 97.50 183 ASN A O 1
ATOM 1497 N N . LEU A 1 184 ? 1.446 -0.631 17.669 1.00 98.44 184 LEU A N 1
ATOM 1498 C CA . LEU A 1 184 ? 2.688 -1.403 17.555 1.00 98.44 184 LEU A CA 1
ATOM 1499 C C . LEU A 1 184 ? 2.965 -1.875 16.123 1.00 98.44 184 LEU A C 1
ATOM 1501 O O . LEU A 1 184 ? 4.120 -2.080 15.758 1.00 98.44 184 LEU A O 1
ATOM 1505 N N . ALA A 1 185 ? 1.923 -2.041 15.305 1.00 98.62 185 ALA A N 1
ATOM 1506 C CA . ALA A 1 185 ? 2.074 -2.507 13.933 1.00 98.62 185 ALA A CA 1
ATOM 1507 C C . ALA A 1 185 ? 2.761 -1.470 13.024 1.00 98.62 185 ALA A C 1
ATOM 1509 O O . ALA A 1 185 ? 2.611 -0.246 13.178 1.00 98.62 185 ALA A O 1
ATOM 1510 N N . ILE A 1 186 ? 3.495 -1.981 12.030 1.00 98.56 186 ILE A N 1
ATOM 1511 C CA . ILE A 1 186 ? 4.146 -1.161 10.997 1.00 98.56 186 ILE A CA 1
ATOM 1512 C C . ILE A 1 186 ? 3.071 -0.549 10.093 1.00 98.56 186 ILE A C 1
ATOM 1514 O O . ILE A 1 186 ? 3.077 0.657 9.830 1.00 98.56 186 ILE A O 1
ATOM 1518 N N . ILE A 1 187 ? 2.116 -1.371 9.651 1.00 98.31 187 ILE A N 1
ATOM 1519 C CA . ILE A 1 187 ? 0.974 -0.901 8.875 1.00 98.31 187 ILE A CA 1
ATOM 1520 C C . ILE A 1 187 ? 0.077 -0.001 9.723 1.00 98.31 187 ILE A C 1
ATOM 1522 O O . ILE A 1 187 ? -0.123 -0.228 10.916 1.00 98.31 187 ILE A O 1
ATOM 1526 N N . LYS A 1 188 ? -0.489 1.032 9.098 1.00 98.44 188 LYS A N 1
ATOM 1527 C CA . LYS A 1 188 ? -1.414 1.953 9.759 1.00 98.44 188 LYS A CA 1
ATOM 1528 C C . LYS A 1 188 ? -2.826 1.732 9.255 1.00 98.44 188 LYS A C 1
ATOM 1530 O O . LYS A 1 188 ? -3.083 1.824 8.053 1.00 98.44 188 LYS A O 1
ATOM 1535 N N . VAL A 1 189 ? -3.732 1.458 10.191 1.00 98.19 189 VAL A N 1
ATOM 1536 C CA . VAL A 1 189 ? -5.172 1.394 9.938 1.00 98.19 189 VAL A CA 1
ATOM 1537 C C . VAL A 1 189 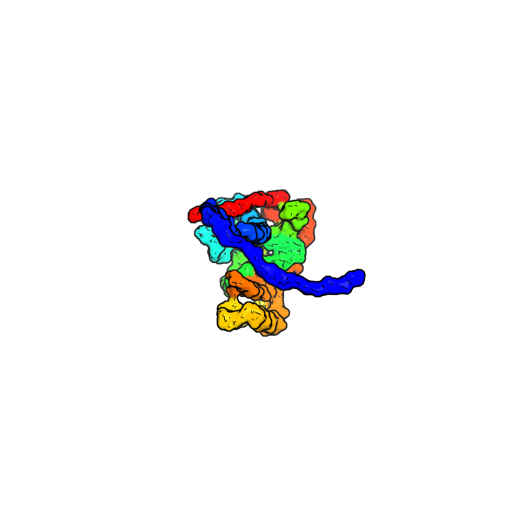? -5.783 2.794 10.007 1.00 98.19 189 VAL A C 1
ATOM 1539 O O . VAL A 1 189 ? -5.558 3.564 10.943 1.00 98.19 189 VAL A O 1
ATOM 1542 N N . ASN A 1 190 ? -6.577 3.119 8.994 1.00 97.12 190 ASN A N 1
ATOM 1543 C CA . ASN A 1 190 ? -7.151 4.431 8.737 1.00 97.12 190 ASN A CA 1
ATOM 1544 C C . ASN A 1 190 ? -8.677 4.301 8.623 1.00 97.12 190 ASN A C 1
ATOM 1546 O O . ASN A 1 190 ? -9.204 4.122 7.519 1.00 97.12 190 ASN A O 1
ATOM 1550 N N . PRO A 1 191 ? -9.408 4.382 9.747 1.00 96.69 191 PRO A N 1
ATOM 1551 C CA . PRO A 1 191 ? -10.858 4.514 9.723 1.00 96.69 191 PRO A CA 1
ATOM 1552 C C . PRO A 1 191 ? -11.267 5.733 8.891 1.00 96.69 191 PRO A C 1
ATOM 1554 O O . PRO A 1 191 ? -10.845 6.855 9.181 1.00 96.69 191 PRO A O 1
ATOM 1557 N N . LYS A 1 192 ? -12.098 5.526 7.869 1.00 94.62 192 LYS A N 1
ATOM 1558 C CA . LYS A 1 192 ? -12.737 6.602 7.114 1.00 94.62 192 LYS A CA 1
ATOM 1559 C C . LYS A 1 192 ? -14.214 6.626 7.471 1.00 94.62 192 LYS A C 1
ATOM 1561 O O . LYS A 1 192 ? -14.964 5.748 7.054 1.00 94.62 192 LYS A O 1
ATOM 1566 N N . ILE A 1 193 ? -14.574 7.617 8.281 1.00 94.62 193 ILE A N 1
ATOM 1567 C CA . ILE A 1 193 ? -15.925 7.859 8.784 1.00 94.62 193 ILE A CA 1
ATOM 1568 C C . ILE A 1 193 ? -16.295 9.273 8.348 1.00 94.62 193 ILE A C 1
ATOM 1570 O O . ILE A 1 193 ? -15.762 10.246 8.882 1.00 94.62 193 ILE A O 1
ATOM 1574 N N . ASP A 1 194 ? -17.171 9.393 7.365 1.00 91.44 194 ASP A N 1
ATOM 1575 C CA . ASP A 1 194 ? -17.767 10.634 6.884 1.00 91.44 194 ASP A CA 1
ATOM 1576 C C . ASP A 1 194 ? -19.236 10.396 6.501 1.00 91.44 194 ASP A C 1
ATOM 1578 O O . ASP A 1 194 ? -19.764 9.300 6.696 1.00 91.44 194 ASP A O 1
ATOM 1582 N N . ILE A 1 195 ? -19.909 11.435 6.003 1.00 87.81 195 ILE A N 1
ATOM 1583 C CA . ILE A 1 195 ? -21.339 11.378 5.667 1.00 87.81 195 ILE A CA 1
ATOM 1584 C C . ILE A 1 195 ? -21.664 10.311 4.611 1.00 87.81 195 ILE A C 1
ATOM 1586 O O . ILE A 1 195 ? -22.756 9.754 4.614 1.00 87.81 195 ILE A O 1
ATOM 1590 N N . ASN A 1 196 ? -20.703 9.985 3.746 1.00 85.62 196 ASN A N 1
ATOM 1591 C CA . ASN A 1 196 ? -20.883 9.068 2.627 1.00 85.62 196 ASN A CA 1
ATOM 1592 C C . ASN A 1 196 ? -20.221 7.706 2.870 1.00 85.62 196 ASN A C 1
ATOM 1594 O O . ASN A 1 196 ? -20.524 6.741 2.168 1.00 85.62 196 ASN A O 1
ATOM 1598 N N . GLN A 1 197 ? -19.258 7.614 3.792 1.00 86.44 197 GLN A N 1
ATOM 1599 C CA . GLN A 1 197 ? -18.365 6.463 3.899 1.00 86.44 197 GLN A CA 1
ATOM 1600 C C . GLN A 1 197 ? -18.089 6.076 5.350 1.00 86.44 197 GLN A C 1
ATOM 1602 O O . GLN A 1 197 ? -17.688 6.895 6.170 1.00 86.44 197 GLN A O 1
ATOM 1607 N N . ARG A 1 198 ? -18.228 4.779 5.635 1.00 94.06 198 ARG A N 1
ATOM 1608 C CA . ARG A 1 198 ? -17.793 4.117 6.871 1.00 94.06 198 ARG A CA 1
ATOM 1609 C C . ARG A 1 198 ? -17.015 2.862 6.489 1.00 94.06 198 ARG A C 1
ATOM 1611 O O . ARG A 1 198 ? -17.609 1.823 6.213 1.00 94.06 198 ARG A O 1
ATOM 1618 N N . ARG A 1 199 ? -15.693 2.985 6.367 1.00 94.75 199 ARG A N 1
ATOM 1619 C CA . ARG A 1 199 ? -14.806 1.904 5.901 1.00 94.75 199 ARG A CA 1
ATOM 1620 C C . ARG A 1 199 ? -13.467 1.908 6.624 1.00 94.75 199 ARG A C 1
ATOM 1622 O O . ARG A 1 199 ? -12.957 2.970 6.986 1.00 94.75 199 ARG A O 1
ATOM 1629 N N . LEU A 1 200 ? -12.873 0.732 6.771 1.00 97.38 200 LEU A N 1
ATOM 1630 C CA . LEU A 1 200 ? -11.550 0.562 7.355 1.00 97.38 200 LEU A CA 1
ATOM 1631 C C . LEU A 1 200 ? -10.499 0.459 6.244 1.00 97.38 200 LEU A C 1
ATOM 1633 O O . LEU A 1 200 ? -10.423 -0.545 5.542 1.00 97.38 200 LEU A O 1
ATOM 1637 N N . GLN A 1 201 ? -9.684 1.501 6.069 1.00 96.69 201 GLN A N 1
ATOM 1638 C CA . GLN A 1 201 ? -8.579 1.481 5.107 1.00 96.69 201 GLN A CA 1
ATOM 1639 C C . GLN A 1 201 ? -7.246 1.198 5.802 1.00 96.69 201 GLN A C 1
ATOM 1641 O O . GLN A 1 201 ? -7.144 1.310 7.022 1.00 96.69 201 GLN A O 1
ATOM 1646 N N . CYS A 1 202 ? -6.209 0.854 5.046 1.00 98.25 202 CYS A N 1
ATOM 1647 C CA . CYS A 1 202 ? -4.850 0.760 5.566 1.00 98.25 202 CYS A CA 1
ATOM 1648 C C . CYS A 1 202 ? -3.827 1.410 4.635 1.00 98.25 202 CYS A C 1
ATOM 1650 O O . C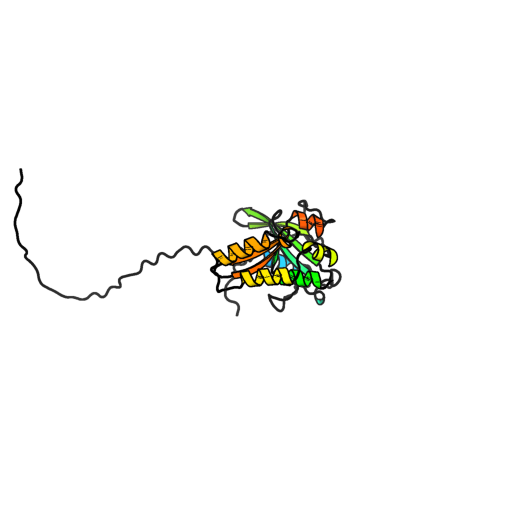YS A 1 202 ? -4.103 1.743 3.479 1.00 98.25 202 CYS A O 1
ATOM 1652 N N . SER A 1 203 ? -2.639 1.643 5.182 1.00 98.38 203 SER A N 1
ATOM 1653 C CA . SER A 1 203 ? -1.582 2.386 4.510 1.00 98.38 203 SER A CA 1
ATOM 1654 C C . SER A 1 203 ? -0.212 2.105 5.127 1.00 98.38 203 SER A C 1
ATOM 1656 O O . SER A 1 203 ? -0.114 1.674 6.278 1.00 98.38 203 SER A O 1
ATOM 1658 N N . LEU A 1 204 ? 0.851 2.390 4.379 1.00 98.56 204 LEU A N 1
ATOM 1659 C CA . LEU A 1 204 ? 2.240 2.167 4.784 1.00 98.56 204 LEU A CA 1
ATOM 1660 C C . LEU A 1 204 ? 3.060 3.447 4.607 1.00 98.56 204 LEU A C 1
ATOM 1662 O O . LEU A 1 204 ? 2.890 4.157 3.616 1.00 98.56 204 LEU A O 1
ATOM 1666 N N . ARG A 1 205 ? 3.944 3.777 5.556 1.00 98.50 205 ARG A N 1
ATOM 1667 C CA . ARG A 1 205 ? 4.823 4.950 5.412 1.00 98.50 205 ARG A CA 1
ATOM 1668 C C . ARG A 1 205 ? 5.789 4.732 4.246 1.00 98.50 205 ARG A C 1
ATOM 1670 O O . ARG A 1 205 ? 6.247 3.616 4.031 1.00 98.50 205 ARG A O 1
ATOM 1677 N N . PHE A 1 206 ? 6.141 5.808 3.539 1.00 98.38 206 PHE A N 1
ATOM 1678 C CA . PHE A 1 206 ? 7.085 5.755 2.416 1.00 98.38 206 PHE A CA 1
ATOM 1679 C C . PHE A 1 206 ? 8.394 5.045 2.790 1.00 98.38 206 PHE A C 1
ATOM 1681 O O . PHE A 1 206 ? 8.814 4.122 2.105 1.00 98.38 206 PHE A O 1
ATOM 1688 N N . ALA A 1 207 ? 9.001 5.436 3.915 1.00 98.31 207 ALA A N 1
ATOM 1689 C CA . ALA A 1 207 ? 10.241 4.828 4.392 1.00 98.31 207 ALA A CA 1
ATOM 1690 C C . ALA A 1 207 ? 10.075 3.335 4.725 1.00 98.31 207 ALA A C 1
ATOM 1692 O O . ALA A 1 207 ? 10.919 2.533 4.345 1.00 98.31 207 ALA A O 1
ATOM 1693 N N . ASP A 1 208 ? 8.961 2.948 5.358 1.00 98.56 208 ASP A N 1
ATOM 1694 C CA . ASP A 1 208 ? 8.695 1.545 5.703 1.00 98.56 208 ASP A CA 1
ATOM 1695 C C . ASP A 1 208 ? 8.516 0.667 4.457 1.00 98.56 208 ASP A C 1
ATOM 1697 O O . ASP A 1 208 ? 8.871 -0.508 4.475 1.00 98.56 208 ASP A O 1
ATOM 1701 N N . PHE A 1 209 ? 7.979 1.213 3.362 1.00 98.62 209 PHE A N 1
ATOM 1702 C CA . PHE A 1 209 ? 7.886 0.475 2.104 1.00 98.62 209 PHE A CA 1
ATOM 1703 C C . PHE A 1 209 ? 9.271 0.057 1.607 1.00 98.62 209 PHE A C 1
ATOM 1705 O O . PHE A 1 209 ? 9.500 -1.132 1.397 1.00 98.62 209 PHE A O 1
ATOM 1712 N N . PHE A 1 210 ? 10.211 0.997 1.504 1.00 98.44 210 PHE A N 1
ATOM 1713 C CA . PHE A 1 210 ? 11.580 0.672 1.099 1.00 98.44 210 PHE A CA 1
ATOM 1714 C C . PHE A 1 210 ? 12.317 -0.146 2.160 1.00 98.44 210 PHE A C 1
ATOM 1716 O O . PHE A 1 210 ? 13.094 -1.018 1.817 1.00 98.44 210 PHE A O 1
ATOM 1723 N N . GLN A 1 211 ? 12.025 0.031 3.448 1.00 98.38 211 GLN A N 1
ATOM 1724 C CA . GLN A 1 211 ? 12.664 -0.762 4.497 1.00 98.38 211 GLN A CA 1
ATOM 1725 C C . GLN A 1 211 ? 12.214 -2.234 4.518 1.00 98.38 211 GLN A C 1
ATOM 1727 O O . GLN A 1 211 ? 13.029 -3.123 4.754 1.00 98.38 211 GLN A O 1
ATOM 1732 N N . TYR A 1 212 ? 10.916 -2.506 4.349 1.00 98.31 212 TYR A N 1
ATOM 1733 C CA . TYR A 1 212 ?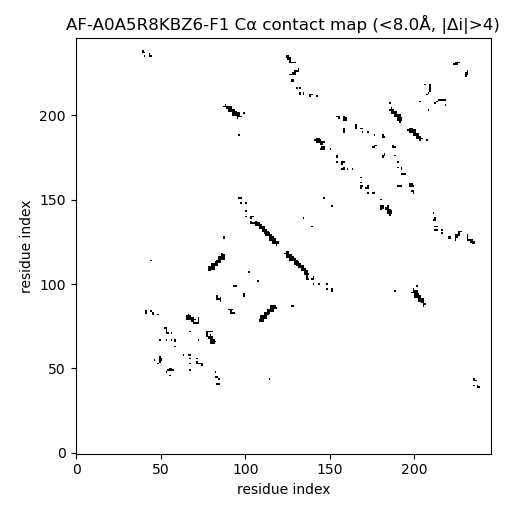 10.346 -3.835 4.613 1.00 98.31 212 TYR A CA 1
ATOM 1734 C C . TYR A 1 212 ? 9.884 -4.579 3.361 1.00 98.31 212 TYR A C 1
ATOM 1736 O O . TYR A 1 212 ? 9.913 -5.812 3.349 1.00 98.31 212 TYR A O 1
ATOM 1744 N N . LEU A 1 213 ? 9.427 -3.858 2.336 1.00 98.31 213 LEU A N 1
ATOM 1745 C CA . LEU A 1 213 ? 8.862 -4.443 1.119 1.00 98.31 213 LEU A CA 1
ATOM 1746 C C . LEU A 1 213 ? 9.810 -4.354 -0.078 1.00 98.31 213 LEU A C 1
ATOM 1748 O O . LEU A 1 213 ? 9.779 -5.238 -0.926 1.00 98.31 213 LEU A O 1
ATOM 1752 N N . ALA A 1 214 ? 10.656 -3.328 -0.133 1.00 98.00 214 ALA A N 1
ATOM 1753 C CA . ALA A 1 214 ? 11.545 -3.069 -1.260 1.00 98.00 214 ALA A CA 1
ATOM 1754 C C . ALA A 1 214 ? 12.983 -2.708 -0.816 1.00 98.00 214 ALA A C 1
ATOM 1756 O O . ALA A 1 214 ? 13.483 -1.664 -1.230 1.00 98.00 214 ALA A O 1
ATOM 1757 N N . PRO A 1 215 ? 13.645 -3.523 0.037 1.00 97.50 215 PRO A N 1
ATOM 1758 C CA . PRO A 1 215 ? 14.962 -3.189 0.601 1.00 97.50 215 PRO A CA 1
ATOM 1759 C C . PRO A 1 215 ? 16.071 -3.076 -0.447 1.00 97.50 215 PRO A C 1
ATOM 1761 O O . PRO A 1 215 ? 17.030 -2.339 -0.236 1.00 97.50 215 PRO A O 1
ATOM 1764 N N . ASP A 1 216 ? 15.915 -3.764 -1.577 1.00 96.69 216 ASP A N 1
ATOM 1765 C CA . ASP A 1 216 ? 16.876 -3.751 -2.682 1.00 96.69 216 ASP A CA 1
ATOM 1766 C C . ASP A 1 216 ? 16.591 -2.632 -3.700 1.00 96.69 216 ASP A C 1
ATOM 1768 O O . ASP A 1 216 ? 17.360 -2.421 -4.638 1.00 96.69 216 ASP A O 1
ATOM 1772 N N . GLU A 1 217 ? 15.488 -1.896 -3.528 1.00 96.56 217 GLU A N 1
ATOM 1773 C CA . GLU A 1 217 ? 15.118 -0.780 -4.393 1.00 96.56 217 GLU A CA 1
ATOM 1774 C C . GLU A 1 217 ? 15.655 0.544 -3.842 1.00 96.56 217 GLU A C 1
ATOM 1776 O O . GLU A 1 217 ? 15.611 0.825 -2.642 1.00 96.56 217 GLU A O 1
ATOM 1781 N N . ASN A 1 218 ? 16.101 1.431 -4.733 1.00 94.94 218 ASN A N 1
ATOM 1782 C CA . ASN A 1 218 ? 16.544 2.760 -4.325 1.00 94.94 218 ASN A CA 1
ATOM 1783 C C . ASN A 1 218 ? 15.335 3.669 -4.056 1.00 94.94 218 ASN A C 1
ATOM 1785 O O . ASN A 1 218 ? 14.534 3.922 -4.954 1.00 94.94 218 ASN A O 1
ATOM 1789 N N . ALA A 1 219 ? 15.221 4.212 -2.843 1.00 96.38 219 ALA A N 1
ATOM 1790 C CA . ALA A 1 219 ? 14.164 5.161 -2.492 1.00 96.38 219 ALA A CA 1
ATOM 1791 C C . ALA A 1 219 ? 14.332 6.544 -3.149 1.00 96.38 219 ALA A C 1
ATOM 1793 O O . ALA A 1 219 ? 13.366 7.304 -3.226 1.00 96.38 219 ALA A O 1
ATOM 1794 N N . GLN A 1 220 ? 15.546 6.891 -3.588 1.00 96.88 220 GLN A N 1
ATOM 1795 C CA . GLN A 1 220 ? 15.865 8.174 -4.208 1.00 96.88 220 GLN A CA 1
ATOM 1796 C C . GLN A 1 220 ? 15.345 8.264 -5.644 1.00 96.88 220 GLN A C 1
ATOM 1798 O O . GLN A 1 220 ? 15.110 7.264 -6.318 1.00 96.88 220 GLN A O 1
ATOM 1803 N N . LEU A 1 221 ? 15.196 9.497 -6.126 1.00 96.25 221 LEU A N 1
ATOM 1804 C CA . LEU A 1 221 ? 14.749 9.738 -7.491 1.00 96.25 221 LEU A CA 1
ATOM 1805 C C . LEU A 1 221 ? 15.821 9.325 -8.502 1.00 96.25 221 LEU A C 1
ATOM 1807 O O . LEU A 1 221 ? 16.931 9.861 -8.449 1.00 96.25 221 LEU A O 1
ATOM 1811 N N . PRO A 1 222 ? 15.498 8.441 -9.458 1.00 94.56 222 PRO A N 1
ATOM 1812 C CA . PRO A 1 222 ? 16.398 8.154 -10.559 1.00 94.56 222 PRO A CA 1
ATOM 1813 C C . PRO A 1 222 ? 16.476 9.354 -11.521 1.00 94.56 222 PRO A C 1
ATOM 1815 O O . PRO A 1 222 ? 15.487 10.072 -11.697 1.00 94.56 222 PRO A O 1
ATOM 1818 N N . PRO A 1 223 ? 17.607 9.548 -12.224 1.00 93.00 223 PRO A N 1
ATOM 1819 C CA . PRO A 1 223 ? 17.734 10.585 -13.253 1.00 93.00 223 PRO A CA 1
ATOM 1820 C C . PRO A 1 223 ? 16.818 10.330 -14.461 1.00 93.00 223 PRO A C 1
ATOM 1822 O O . PRO A 1 223 ? 16.438 11.255 -15.173 1.00 93.00 223 PRO A O 1
ATOM 1825 N N . SER A 1 224 ? 16.454 9.070 -14.707 1.00 93.44 224 SER A N 1
ATOM 1826 C CA . SER A 1 224 ? 15.536 8.658 -15.771 1.00 93.44 224 SER A CA 1
ATOM 1827 C C . SER A 1 224 ? 14.565 7.614 -15.218 1.00 93.44 224 SER A C 1
ATOM 1829 O O . SER A 1 224 ? 14.918 6.433 -15.143 1.00 93.44 224 SER A O 1
ATOM 1831 N N . PRO A 1 225 ? 13.367 8.031 -14.766 1.00 94.56 225 PRO A N 1
ATOM 1832 C CA . PRO A 1 225 ? 12.427 7.127 -14.125 1.00 94.56 225 PRO A CA 1
ATOM 1833 C C . PRO A 1 225 ? 11.864 6.117 -15.122 1.00 94.56 225 PRO A C 1
ATOM 1835 O O . PRO A 1 225 ? 11.395 6.470 -16.208 1.00 94.56 225 PRO A O 1
ATOM 1838 N N . LYS A 1 226 ? 11.899 4.847 -14.725 1.00 96.69 226 LYS A N 1
ATOM 1839 C CA . LYS A 1 226 ? 11.493 3.707 -15.542 1.00 96.69 226 LYS A CA 1
ATOM 1840 C C . LYS A 1 226 ? 10.805 2.646 -14.691 1.00 96.69 226 LYS A C 1
ATOM 1842 O O . LYS A 1 226 ? 11.102 2.523 -13.510 1.00 96.69 226 LYS A O 1
ATOM 1847 N N . LEU A 1 227 ? 9.945 1.853 -15.318 1.00 97.06 227 LEU A N 1
ATOM 1848 C CA . LEU A 1 227 ? 9.403 0.610 -14.772 1.00 97.06 227 LEU A CA 1
ATOM 1849 C C . LEU A 1 227 ? 9.676 -0.501 -15.790 1.00 97.06 227 LEU A C 1
ATOM 1851 O O . LEU A 1 227 ? 9.411 -0.308 -16.974 1.00 97.06 227 LEU A O 1
ATOM 1855 N N . PHE A 1 228 ? 10.262 -1.623 -15.361 1.00 95.75 228 PHE A N 1
ATOM 1856 C CA . PHE A 1 228 ? 10.655 -2.734 -16.247 1.00 95.75 228 PHE A CA 1
ATOM 1857 C C . PHE A 1 228 ? 11.386 -2.278 -17.525 1.00 95.75 228 PHE A C 1
ATOM 1859 O O . PHE A 1 228 ? 11.064 -2.684 -18.639 1.00 95.75 228 PHE A O 1
ATOM 1866 N N . ASN A 1 229 ? 12.357 -1.372 -17.369 1.00 94.44 229 ASN A N 1
ATOM 1867 C CA . ASN A 1 229 ? 13.129 -0.768 -18.464 1.00 94.44 229 ASN A CA 1
ATOM 1868 C C . ASN A 1 229 ? 12.337 0.069 -19.485 1.00 94.44 229 ASN A C 1
ATOM 1870 O O . ASN A 1 229 ? 12.915 0.525 -20.470 1.00 94.44 229 ASN A O 1
ATOM 1874 N N . ARG A 1 230 ? 11.057 0.362 -19.241 1.00 95.50 230 ARG A N 1
ATOM 1875 C CA . ARG A 1 230 ? 10.289 1.341 -20.017 1.00 95.50 230 ARG A CA 1
ATOM 1876 C C . ARG A 1 230 ? 10.244 2.686 -19.287 1.00 95.50 230 ARG A C 1
ATOM 1878 O O . ARG A 1 230 ? 9.956 2.697 -18.088 1.00 95.50 230 ARG A O 1
ATOM 1885 N N . PRO A 1 231 ? 10.511 3.813 -19.971 1.00 95.62 231 PRO A N 1
ATOM 1886 C CA . PRO A 1 231 ? 10.350 5.139 -19.384 1.00 95.62 231 PRO A CA 1
ATOM 1887 C C . PRO A 1 231 ? 8.934 5.353 -18.842 1.00 95.62 231 PRO A C 1
ATOM 1889 O O . PRO A 1 231 ? 7.961 4.926 -19.467 1.00 95.62 231 PRO A O 1
ATOM 1892 N N . LEU A 1 232 ? 8.816 6.028 -17.697 1.00 94.19 232 LEU A N 1
ATOM 1893 C CA . LEU A 1 232 ? 7.505 6.431 -17.185 1.00 94.19 232 LEU A CA 1
ATOM 1894 C C . LEU A 1 232 ? 6.869 7.493 -18.096 1.00 94.19 232 LEU A C 1
ATOM 1896 O O . LEU A 1 232 ? 7.585 8.337 -18.644 1.00 94.19 232 LEU A O 1
ATOM 1900 N N . PRO A 1 233 ? 5.532 7.502 -18.243 1.00 89.06 233 PRO A N 1
ATOM 1901 C CA . PRO A 1 233 ? 4.860 8.478 -19.087 1.00 89.06 233 PRO A CA 1
ATOM 1902 C C . PRO A 1 233 ? 5.057 9.894 -18.531 1.00 89.06 233 PRO A C 1
ATOM 1904 O O . PRO A 1 233 ? 4.858 10.158 -17.346 1.00 89.06 233 PRO A O 1
ATOM 1907 N N . THR A 1 234 ? 5.438 10.834 -19.395 1.00 75.38 234 THR A N 1
ATOM 1908 C CA . THR A 1 234 ? 5.757 12.222 -19.018 1.00 75.38 234 THR A CA 1
ATOM 1909 C C . THR A 1 234 ? 4.526 13.056 -18.670 1.00 75.38 234 THR A C 1
ATOM 1911 O O . THR A 1 234 ? 4.645 14.038 -17.937 1.00 75.38 234 THR A O 1
ATOM 1914 N N . ARG A 1 235 ? 3.344 12.684 -19.176 1.00 67.94 235 ARG A N 1
ATOM 1915 C CA . ARG A 1 235 ? 2.060 13.319 -18.855 1.00 67.94 235 ARG A CA 1
ATOM 1916 C C . ARG A 1 235 ? 0.996 12.254 -18.656 1.00 67.94 235 ARG A C 1
ATOM 1918 O O . ARG A 1 235 ? 0.843 11.366 -19.488 1.00 67.94 235 ARG A O 1
ATOM 1925 N N . LEU A 1 236 ? 0.252 12.377 -17.564 1.00 59.56 236 LEU A N 1
ATOM 1926 C CA . LEU A 1 236 ? -0.999 11.653 -17.395 1.00 59.56 236 LEU A CA 1
ATOM 1927 C C . LEU A 1 236 ? -2.070 12.358 -18.233 1.00 59.56 236 LEU A C 1
ATOM 1929 O O . LEU A 1 236 ? -2.238 13.568 -18.052 1.00 59.56 236 LEU A O 1
ATOM 1933 N N . PRO A 1 237 ? -2.766 11.671 -19.152 1.00 52.53 237 PRO A N 1
ATOM 1934 C CA . PRO A 1 237 ? -3.928 12.261 -19.792 1.00 52.53 237 PRO A CA 1
ATOM 1935 C C . PRO A 1 237 ? -4.958 12.572 -18.704 1.00 52.53 237 PRO A C 1
ATOM 1937 O O . PRO A 1 237 ? -5.407 11.684 -17.991 1.00 52.53 237 PRO A O 1
ATOM 1940 N N . VAL A 1 238 ? -5.315 13.845 -18.550 1.00 51.69 238 VAL A N 1
ATOM 1941 C CA . VAL A 1 238 ? -6.481 14.223 -17.751 1.00 51.69 238 VAL A CA 1
ATOM 1942 C C . VAL A 1 238 ? -7.683 13.835 -18.597 1.00 51.69 238 VAL A C 1
ATOM 1944 O O . VAL A 1 238 ? -8.072 14.594 -19.477 1.00 51.69 238 VAL A O 1
ATOM 1947 N N . THR A 1 239 ? -8.220 12.632 -18.420 1.00 48.03 239 THR A N 1
ATOM 1948 C CA . THR A 1 239 ? -9.518 12.299 -19.011 1.00 48.03 239 THR A CA 1
ATOM 1949 C C . THR A 1 239 ? -10.595 12.759 -18.028 1.00 48.03 239 THR A C 1
ATOM 1951 O O . THR A 1 239 ? -10.676 12.193 -16.933 1.00 48.03 239 THR A O 1
ATOM 1954 N N . PRO A 1 240 ? -11.409 13.784 -18.352 1.00 41.88 240 PRO A N 1
ATOM 1955 C CA . PRO A 1 240 ? -12.606 14.081 -17.577 1.00 41.88 240 PRO A CA 1
ATOM 1956 C C . PRO A 1 240 ? -13.509 12.852 -17.627 1.00 41.88 240 PRO A C 1
ATOM 1958 O O . PRO A 1 240 ? -13.721 12.273 -18.695 1.00 41.88 240 PRO A O 1
ATOM 1961 N N . ARG A 1 241 ? -14.015 12.414 -16.477 1.00 42.78 241 ARG A N 1
ATOM 1962 C CA . ARG A 1 241 ? -14.957 11.302 -16.436 1.00 42.78 241 ARG A CA 1
ATOM 1963 C C . ARG A 1 241 ? -16.313 11.860 -16.879 1.00 42.78 241 ARG A C 1
ATOM 1965 O O . ARG A 1 241 ? -16.996 12.486 -16.081 1.00 42.78 241 ARG A O 1
ATOM 1972 N N . HIS A 1 242 ? -16.708 11.667 -18.138 1.00 35.91 242 HIS A N 1
ATOM 1973 C CA . HIS A 1 242 ? -18.120 11.824 -18.482 1.00 35.91 242 HIS A CA 1
ATOM 1974 C C . HIS A 1 242 ? -18.890 10.717 -17.757 1.00 35.91 242 HIS A C 1
ATOM 1976 O O . HIS A 1 242 ? -18.628 9.532 -17.947 1.00 35.91 242 HIS A O 1
ATOM 1982 N N . THR A 1 243 ? -19.806 11.103 -16.871 1.00 37.03 243 THR A N 1
ATOM 1983 C CA . THR A 1 243 ? -20.787 10.214 -16.238 1.00 37.03 243 THR A CA 1
ATOM 1984 C C . THR A 1 243 ? -21.846 9.800 -17.255 1.00 37.03 243 THR A C 1
ATOM 1986 O O . THR A 1 243 ? -23.013 10.133 -17.102 1.00 37.03 243 THR A O 1
ATOM 1989 N N . THR A 1 244 ? -21.435 9.127 -18.318 1.00 39.12 244 THR A N 1
ATOM 1990 C CA . THR A 1 244 ? -22.319 8.429 -19.249 1.00 39.12 244 THR A CA 1
ATOM 1991 C C . THR A 1 244 ? -21.480 7.356 -19.924 1.00 39.12 244 THR A C 1
ATOM 1993 O O . THR A 1 244 ? -20.940 7.585 -20.998 1.00 39.12 244 THR A O 1
ATOM 1996 N N . ASP A 1 245 ? -21.346 6.212 -19.266 1.00 29.80 245 ASP A N 1
ATOM 1997 C CA . ASP A 1 245 ? -21.283 4.938 -19.974 1.00 29.80 245 ASP A CA 1
ATOM 1998 C C . ASP A 1 24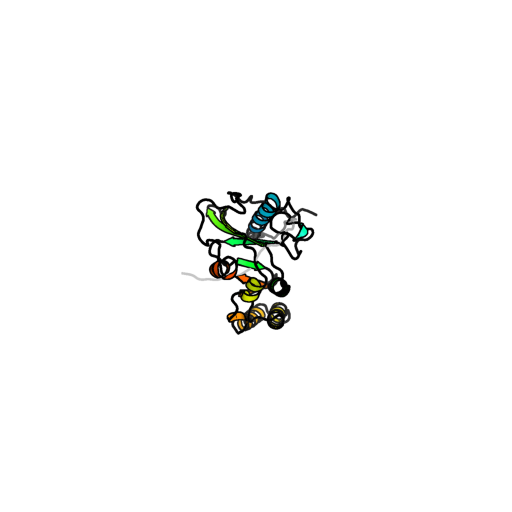5 ? -22.233 3.970 -19.242 1.00 29.80 245 ASP A C 1
ATOM 2000 O O . ASP A 1 245 ? -22.290 4.027 -18.006 1.00 29.80 245 ASP A O 1
ATOM 2004 N N . PRO A 1 246 ? -23.051 3.213 -19.994 1.00 38.78 246 PRO A N 1
ATOM 2005 C CA . PRO A 1 246 ? -24.199 2.443 -19.504 1.00 38.78 246 PRO A CA 1
ATOM 2006 C C . PRO A 1 246 ? -23.845 1.282 -18.566 1.00 38.78 246 PRO A C 1
ATOM 2008 O O . PRO A 1 246 ? -22.727 0.727 -18.672 1.00 38.78 246 PRO A O 1
#

Sequence (246 aa):
MDPLFTFSAIRQLTRRLFAIGVLSWLFCNPPVLSAEERQGHGLDFERWVRSTFFENYQPAQMTQKWDIPAAANQHFGNLAATVKSSKYGSQIDLGDARRQFDIASQQQSFLFIIGFWKPQRKNQKQWVHAVAPTITARQYRKLWHPITSADLERLDAVIKDRSLSMSEARQQAHLIKSSPPFNLAIIKVNPKIDINQRRLQCSLRFADFFQYLAPDENAQLPPSPKLFNRPLPTRLPVTPRHTTDP

Radius of gyration: 28.34 Å; Cα contacts (8 Å, |Δi|>4): 343; chains: 1; bounding box: 78×93×44 Å

Nearest PDB structures (foldseek):
  4kyw-assembly1_A  TM=3.051E-01  e=1.147E-01  Streptococcus pneumoniae TIGR4
  7xm0-assembly2_B  TM=3.943E-01  e=4.496E+00  Staphylococcus aureus
  4esj-assembly1_A  TM=2.008E-01  e=7.399E-01  Streptococcus pneumoniae TIGR4

Secondary structure (DSSP, 8-state):
----------------------------------GGGGSHHHHHHHHHHHHHHSTT---SSTT-SSSB-GGG-TTTTT--EEEEEEETTS-EEEEEHHHHHHHHHTT--EEEEEEEEEE-GGG-EEEEEEE-PEEPHHHHHHHHTT--HHHHHHHHHHHH-TTS-HHHHHHHHHHHHTSTTTTTSSSEEEEEESSS-EEEEEEE-HHHIIIII-TTS--SPPSS-EETTEEPPSS-------S---

Mean predicted aligned error: 11.16 Å

pLDDT: mean 83.16, std 22.44, range [29.8, 98.62]

Solvent-accessible surface area (backbone atoms only — not comparable to full-atom values): 14973 Å² total; per-residue (Å²): 134,87,84,86,88,82,84,80,88,84,89,82,83,86,80,91,80,92,78,96,72,90,77,86,78,90,74,78,76,73,83,79,76,74,82,66,76,83,61,52,64,55,52,50,52,44,50,50,50,26,56,74,71,28,89,49,60,75,72,94,49,97,78,56,98,42,74,40,47,28,92,58,23,85,83,67,82,48,31,31,24,41,67,45,55,32,51,64,87,37,61,36,69,68,47,52,34,66,63,52,48,52,51,30,67,68,66,50,54,31,34,45,35,37,41,23,27,43,84,46,79,93,84,37,57,33,66,44,38,44,53,63,41,70,36,45,23,68,51,52,34,57,31,43,43,71,55,51,72,68,56,53,51,57,49,44,48,47,50,59,41,78,90,48,54,74,66,56,28,50,51,52,44,48,56,55,50,67,31,81,41,46,59,70,19,69,39,42,78,43,78,42,78,58,100,88,41,59,46,50,25,25,31,36,48,42,68,52,42,35,66,60,56,29,68,91,52,78,88,66,75,51,99,72,35,36,50,96,89,40,73,58,64,79,65,71,81,84,69,79,81,71,96,74,78,136